Protein AF-0000000079435773 (afdb_homodimer)

Organism: Chrysemys picta bellii (NCBI:txid8478)

Foldseek 3Di:
DPDPDDDDPPPPPPDPPVDDPPPPPPPPPPPPPPPDPDDDDFDWDWVVNDDDAQFKIKTATDCADPAFQKKWKFQAPDPDQCGTQWMWGDDPDIDIGGGNNHDPQWDADPSGMIMGGRDDPVSPGDMDMDTGHDDDDDDDDDDDDDDDDPPPPPPVPPPPVPPPD/DPPPPPPPPPDPPPPCPVDDPPPPPPPPPPPPPPPDPDDDDFDWDWVVNDDDAQFKIKTATDCADPAFQKKWKFQAPDPDQCGTQWMWGDDPDIDIGGGNNHDPQWDADPSGMIMGGRDDPVSPGDMDMDTGHDDDDDDDDDDDDDDDDPPPPPPVPPPPVPPPD

Secondary structure (DSSP, 8-state):
---------------------------------------B--PEEEESSS-BTTS-EEEEESS--SSEEEEEEESSSS--GGGEEEEEE-TTS-EEEE-TT--S-EEE-GGG-EEE-S--GGG-EEEEEEEEE-PPPEEEEEEE--B------------------/-------------------------------------------EEEESSS-BTTS-EEEEESS--SSEEEEEEESSSS--GGGEEEEEE-TTS-EEEE-TT--S-EEE-GGG-EEE-S--GGG-EEEEEEEEE-PPPEEEEEEE--B------------------

Solvent-accessible surface area (backbone atoms only — not comparable to full-atom values): 19819 Å² total; per-residue (Å²): 136,84,78,81,80,76,78,84,79,80,78,78,78,77,78,80,73,77,73,82,68,80,71,75,74,76,74,74,74,70,72,74,72,70,75,70,77,71,56,53,67,52,59,66,46,52,45,54,81,74,29,31,49,63,35,49,37,32,45,27,49,56,83,47,66,93,49,49,56,34,35,35,37,15,63,24,83,47,93,42,72,79,24,19,26,34,37,37,30,53,78,96,70,63,44,77,46,76,36,76,52,46,80,82,46,69,43,80,45,81,63,65,15,42,32,38,48,63,36,48,64,82,66,40,39,40,34,18,40,41,36,34,54,52,64,64,36,32,48,30,64,46,77,44,65,44,39,72,70,77,72,74,71,70,67,71,74,68,81,74,75,75,74,77,124,130,86,75,78,78,74,80,78,78,80,78,80,78,79,77,81,71,80,77,82,69,79,71,76,74,76,75,74,75,70,73,73,72,69,75,71,76,69,57,53,66,53,58,64,45,52,46,55,81,74,29,32,49,64,35,49,37,32,45,27,49,57,82,46,65,92,49,50,54,35,36,33,37,15,65,25,82,46,94,41,72,78,24,19,26,34,38,38,31,53,79,96,70,61,43,78,45,77,36,76,51,45,81,83,46,68,45,80,45,81,64,64,14,41,33,37,48,63,36,48,64,83,66,40,39,39,34,17,38,42,35,35,54,52,64,64,36,34,47,31,67,46,76,44,66,45,38,74,71,78,71,72,70,69,66,71,75,70,80,74,75,76,74,77,123

Nearest PDB structures (foldseek):
  4wtz-assembly5_L  TM=9.318E-01  e=8.902E-08  Homo sapiens
  3r4d-assembly2_C  TM=9.026E-01  e=2.029E-07  Mus musculus
  2dks-assembly1_A  TM=8.935E-01  e=2.152E-07  Homo sapiens
  6aw0-assembly1_A-2  TM=8.952E-01  e=3.654E-07  Homo sapiens
  4y89-assembly2_D  TM=8.872E-01  e=6.205E-07  Homo sapiens

Structure (mmCIF, N/CA/C/O backbone):
data_AF-0000000079435773-model_v1
#
loop_
_entity.id
_entity.type
_entity.pdbx_description
1 polymer 'Immunoglobulin V-set domain-containing protein'
#
loop_
_atom_site.group_PDB
_atom_site.id
_atom_site.type_symbol
_atom_site.label_atom_id
_atom_site.label_alt_id
_atom_site.label_comp_id
_atom_site.label_asym_id
_atom_site.label_entity_id
_atom_site.label_seq_id
_atom_site.pdbx_PDB_ins_code
_atom_site.Cartn_x
_atom_site.Cartn_y
_atom_site.Cartn_z
_atom_site.occupancy
_atom_site.B_iso_or_equiv
_atom_site.auth_seq_id
_atom_site.auth_comp_id
_atom_site.auth_asym_id
_atom_site.auth_atom_id
_atom_site.pdbx_PDB_model_num
ATOM 1 N N . HIS A 1 1 ? -9.266 24.391 -99.75 1 27.03 1 HIS A N 1
ATOM 2 C CA . HIS A 1 1 ? -8.062 23.953 -99.062 1 27.03 1 HIS A CA 1
ATOM 3 C C . HIS A 1 1 ? -7.797 24.797 -97.812 1 27.03 1 HIS A C 1
ATOM 5 O O . HIS A 1 1 ? -6.996 25.719 -97.875 1 27.03 1 HIS A O 1
ATOM 11 N N . ARG A 1 2 ? -8.961 25 -97 1 35.66 2 ARG A N 1
ATOM 12 C CA . ARG A 1 2 ? -9.141 25.844 -95.812 1 35.66 2 ARG A CA 1
ATOM 13 C C . ARG A 1 2 ? -8.141 25.469 -94.75 1 35.66 2 ARG A C 1
ATOM 15 O O . ARG A 1 2 ? -7.91 24.297 -94.438 1 35.66 2 ARG A O 1
ATOM 22 N N . SER A 1 3 ? -7.109 26.375 -94.5 1 31.5 3 SER A N 1
ATOM 23 C CA . SER A 1 3 ? -5.863 26.438 -93.75 1 31.5 3 SER A CA 1
ATOM 24 C C . SER A 1 3 ? -6.109 26.203 -92.25 1 31.5 3 SER A C 1
ATOM 26 O O . SER A 1 3 ? -6.805 26.984 -91.625 1 31.5 3 SER A O 1
ATOM 28 N N . PRO A 1 4 ? -6.199 24.922 -91.75 1 36.28 4 PRO A N 1
ATOM 29 C CA . PRO A 1 4 ? -6.609 24.625 -90.375 1 36.28 4 PRO A CA 1
ATOM 30 C C . PRO A 1 4 ? -5.648 25.188 -89.312 1 36.28 4 PRO A C 1
ATOM 32 O O . PRO A 1 4 ? -4.453 24.891 -89.375 1 36.28 4 PRO A O 1
ATOM 35 N N . ILE A 1 5 ? -5.734 26.547 -89.062 1 33.91 5 ILE A N 1
ATOM 36 C CA . ILE A 1 5 ? -4.836 27.281 -88.188 1 33.91 5 ILE A CA 1
ATOM 37 C C . ILE A 1 5 ? -4.75 26.594 -86.812 1 33.91 5 ILE A C 1
ATOM 39 O O . ILE A 1 5 ? -5.766 26.406 -86.188 1 33.91 5 ILE A O 1
ATOM 43 N N . VAL A 1 6 ? -3.639 25.906 -86.688 1 30.06 6 VAL A N 1
ATOM 44 C CA . VAL A 1 6 ? -3.293 25.016 -85.562 1 30.06 6 VAL A CA 1
ATOM 45 C C . VAL A 1 6 ? -3.463 25.734 -84.25 1 30.06 6 VAL A C 1
ATOM 47 O O . VAL A 1 6 ? -4.332 25.375 -83.438 1 30.06 6 VAL A O 1
ATOM 50 N N . PRO A 1 7 ? -2.279 26.062 -83.5 1 30.12 7 PRO A N 1
ATOM 51 C CA . PRO A 1 7 ? -1.866 25.328 -82.312 1 30.12 7 PRO A CA 1
ATOM 52 C C . PRO A 1 7 ? -2.186 26.062 -81 1 30.12 7 PRO A C 1
ATOM 54 O O . PRO A 1 7 ? -2.701 25.469 -80.062 1 30.12 7 PRO A O 1
ATOM 57 N N . HIS A 1 8 ? -1.664 27.312 -80.688 1 28.62 8 HIS A N 1
ATOM 58 C CA . HIS A 1 8 ? -0.688 27.422 -79.625 1 28.62 8 HIS A CA 1
ATOM 59 C C . HIS A 1 8 ? -1.353 27.844 -78.312 1 28.62 8 HIS A C 1
ATOM 61 O O . HIS A 1 8 ? -1.874 28.953 -78.25 1 28.62 8 HIS A O 1
ATOM 67 N N . ARG A 1 9 ? -2.182 27.078 -77.688 1 30.34 9 ARG A N 1
ATOM 68 C CA . ARG A 1 9 ? -2.9 27.547 -76.5 1 30.34 9 ARG A CA 1
ATOM 69 C C . ARG A 1 9 ? -1.93 28 -75.375 1 30.34 9 ARG A C 1
ATOM 71 O O . ARG A 1 9 ? -0.959 27.297 -75.125 1 30.34 9 ARG A O 1
ATOM 78 N N . SER A 1 10 ? -1.741 29.328 -75.125 1 27.84 10 SER A N 1
ATOM 79 C CA . SER A 1 10 ? -0.962 30.062 -74.125 1 27.84 10 SER A CA 1
ATOM 80 C C . SER A 1 10 ? -1.258 29.594 -72.75 1 27.84 10 SER A C 1
ATOM 82 O O . SER A 1 10 ? -2.42 29.5 -72.312 1 27.84 10 SER A O 1
ATOM 84 N N . CYS A 1 11 ? -0.389 28.656 -72.125 1 30.94 11 CYS A N 1
ATOM 85 C CA . CYS A 1 11 ? -0.297 28.125 -70.812 1 30.94 11 CYS A CA 1
ATOM 86 C C . CYS A 1 11 ? -0.269 29.234 -69.75 1 30.94 11 CYS A C 1
ATOM 88 O O . CYS A 1 11 ? 0.637 30.078 -69.75 1 30.94 11 CYS A O 1
ATOM 90 N N . PHE A 1 12 ? -1.402 29.984 -69.5 1 25.77 12 PHE A N 1
ATOM 91 C CA . PHE A 1 12 ? -1.437 31.016 -68.438 1 25.77 12 PHE A CA 1
ATOM 92 C C . PHE A 1 12 ? -0.885 30.469 -67.125 1 25.77 12 PHE A C 1
ATOM 94 O O . PHE A 1 12 ? -1.224 29.359 -66.75 1 25.77 12 PHE A O 1
ATOM 101 N N . ALA A 1 13 ? 0.365 30.844 -66.75 1 28.73 13 ALA A N 1
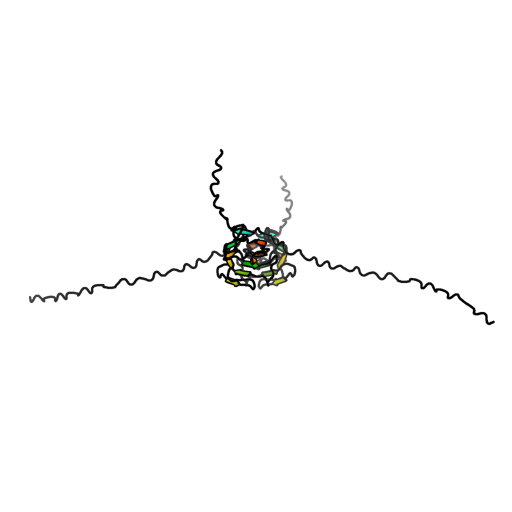ATOM 102 C CA . ALA A 1 13 ? 1.184 30.688 -65.5 1 28.73 13 ALA A CA 1
ATOM 103 C C . ALA A 1 13 ? 0.418 31.125 -64.312 1 28.73 13 ALA A C 1
ATOM 105 O O . ALA A 1 13 ? 0.038 32.281 -64.188 1 28.73 13 ALA A O 1
ATOM 106 N N . TRP A 1 14 ? -0.615 30.312 -63.844 1 28.94 14 TRP A N 1
ATOM 107 C CA . TRP A 1 14 ? -1.333 30.594 -62.594 1 28.94 14 TRP A CA 1
ATOM 108 C C . TRP A 1 14 ? -0.361 30.875 -61.469 1 28.94 14 TRP A C 1
ATOM 110 O O . TRP A 1 14 ? 0.555 30.078 -61.219 1 28.94 14 TRP A O 1
ATOM 120 N N . GLY A 1 15 ? 0.066 32.125 -61.25 1 29.97 15 GLY A N 1
ATOM 121 C CA . GLY A 1 15 ? 0.857 32.625 -60.125 1 29.97 15 GLY A CA 1
ATOM 122 C C . GLY A 1 15 ? 0.398 32.094 -58.781 1 29.97 15 GLY A C 1
ATOM 123 O O . GLY A 1 15 ? -0.8 31.906 -58.562 1 29.97 15 GLY A O 1
ATOM 124 N N . ASP A 1 16 ? 1.257 31.297 -58.062 1 32.28 16 ASP A N 1
ATOM 125 C CA . ASP A 1 16 ? 1.363 30.562 -56.812 1 32.28 16 ASP A CA 1
ATOM 126 C C . ASP A 1 16 ? 1.096 31.469 -55.625 1 32.28 16 ASP A C 1
ATOM 128 O O . ASP A 1 16 ? 1.965 32.25 -55.219 1 32.28 16 ASP A O 1
ATOM 132 N N . TYR A 1 17 ? 0.157 32.375 -55.594 1 32.06 17 TYR A N 1
ATOM 133 C CA . TYR A 1 17 ? 0.053 33.156 -54.375 1 32.06 17 TYR A CA 1
ATOM 134 C C . TYR A 1 17 ? -0.189 32.25 -53.156 1 32.06 17 TYR A C 1
ATOM 136 O O . TYR A 1 17 ? -1.333 32.062 -52.75 1 32.06 17 TYR A O 1
ATOM 144 N N . LEU A 1 18 ? 0.02 30.969 -53.188 1 37.59 18 LEU A N 1
ATOM 145 C CA . LEU A 1 18 ? -0.429 30.25 -52 1 37.59 18 LEU A CA 1
ATOM 146 C C . LEU A 1 18 ? 0.249 30.812 -50.75 1 37.59 18 LEU A C 1
ATOM 148 O O . LEU A 1 18 ? 1.476 30.766 -50.625 1 37.59 18 LEU A O 1
ATOM 152 N N . SER A 1 19 ? -0.266 32.031 -50.281 1 36.88 19 SER A N 1
ATOM 153 C CA . SER A 1 19 ? 0.173 32.625 -49 1 36.88 19 SER A CA 1
ATOM 154 C C . SER A 1 19 ? 0.213 31.578 -47.906 1 36.88 19 SER A C 1
ATOM 156 O O . SER A 1 19 ? -0.463 30.562 -47.969 1 36.88 19 SER A O 1
ATOM 158 N N . GLY A 1 20 ? 1.201 31.766 -47 1 38.31 20 GLY A N 1
ATOM 159 C CA . GLY A 1 20 ? 1.811 31.172 -45.812 1 38.31 20 GLY A CA 1
ATOM 160 C C . GLY A 1 20 ? 0.819 30.906 -44.719 1 38.31 20 GLY A C 1
ATOM 161 O O . GLY A 1 20 ? 0.449 31.812 -43.969 1 38.31 20 GLY A O 1
ATOM 162 N N . LEU A 1 21 ? -0.261 30.188 -45.031 1 42.97 21 LEU A N 1
ATOM 163 C CA . LEU A 1 21 ? -1.075 29.875 -43.875 1 42.97 21 LEU A CA 1
ATOM 164 C C . LEU A 1 21 ? -0.227 29.25 -42.75 1 42.97 21 LEU A C 1
ATOM 166 O O . LEU A 1 21 ? 0.653 28.438 -43.031 1 42.97 21 LEU A O 1
ATOM 170 N N . PRO A 1 22 ? -0.091 29.984 -41.594 1 46.03 22 PRO A N 1
ATOM 171 C CA . PRO A 1 22 ? 0.647 29.375 -40.5 1 46.03 22 PRO A CA 1
ATOM 172 C C . PRO A 1 22 ? 0.135 27.984 -40.125 1 46.03 22 PRO A C 1
ATOM 174 O O . PRO A 1 22 ? -1.057 27.703 -40.281 1 46.03 22 PRO A O 1
ATOM 177 N N . THR A 1 23 ? 0.838 26.938 -40.594 1 48.03 23 THR A N 1
ATOM 178 C CA . THR A 1 23 ? 0.581 25.562 -40.125 1 48.03 23 THR A CA 1
ATOM 179 C C . THR A 1 23 ? 0.389 25.531 -38.625 1 48.03 23 THR A C 1
ATOM 181 O O . THR A 1 23 ? 1.226 26.031 -37.875 1 48.03 23 THR A O 1
ATOM 184 N N . PRO A 1 24 ? -0.901 25.562 -38.188 1 44.66 24 PRO A N 1
ATOM 185 C CA . PRO A 1 24 ? -0.972 25.344 -36.75 1 44.66 24 PRO A CA 1
ATOM 186 C C . PRO A 1 24 ? -0.076 24.203 -36.281 1 44.66 24 PRO A C 1
ATOM 188 O O . PRO A 1 24 ? 0.055 23.188 -36.969 1 44.66 24 PRO A O 1
ATOM 191 N N . ALA A 1 25 ? 1.015 24.484 -35.562 1 42.25 25 ALA A N 1
ATOM 192 C CA . ALA A 1 25 ? 1.812 23.516 -34.812 1 42.25 25 ALA A CA 1
ATOM 193 C C . ALA A 1 25 ? 0.923 22.484 -34.125 1 42.25 25 ALA A C 1
ATOM 195 O O . ALA A 1 25 ? -0.036 22.828 -33.438 1 42.25 25 ALA A O 1
ATOM 196 N N . ALA A 1 26 ? 0.646 21.344 -34.844 1 45.91 26 ALA A N 1
ATOM 197 C CA . ALA A 1 26 ? 0.053 20.188 -34.156 1 45.91 26 ALA A CA 1
ATOM 198 C C . ALA A 1 26 ? 0.632 20.031 -32.75 1 45.91 26 ALA A C 1
ATOM 200 O O . ALA A 1 26 ? 1.839 19.828 -32.594 1 45.91 26 ALA A O 1
ATOM 201 N N . SER A 1 27 ? 0.129 20.781 -31.75 1 43.91 27 SER A N 1
ATOM 202 C CA . SER A 1 27 ? 0.494 20.438 -30.391 1 43.91 27 SER A CA 1
ATOM 203 C C . SER A 1 27 ? 0.288 18.953 -30.109 1 43.91 27 SER A C 1
ATOM 205 O O . SER A 1 27 ? -0.843 18.469 -30.141 1 43.91 27 SER A O 1
ATOM 207 N N . VAL A 1 28 ? 1.238 18.109 -30.562 1 47.22 28 VAL A N 1
ATOM 208 C CA . VAL A 1 28 ? 1.242 16.75 -30.047 1 47.22 28 VAL A CA 1
ATOM 209 C C . VAL A 1 28 ? 1.027 16.766 -28.531 1 47.22 28 VAL A C 1
ATOM 211 O O . VAL A 1 28 ? 1.885 17.234 -27.781 1 47.22 28 VAL A O 1
ATOM 214 N N . LEU A 1 29 ? -0.207 16.906 -28.109 1 44.88 29 LEU A N 1
ATOM 215 C CA . LEU A 1 29 ? -0.485 16.531 -26.734 1 44.88 29 LEU A CA 1
ATOM 216 C C . LEU A 1 29 ? 0.165 15.188 -26.406 1 44.88 29 LEU A C 1
ATOM 218 O O . LEU A 1 29 ? -0.288 14.141 -26.859 1 44.88 29 LEU A O 1
ATOM 222 N N . GLY A 1 30 ? 1.455 15.172 -26.344 1 42.78 30 GLY A N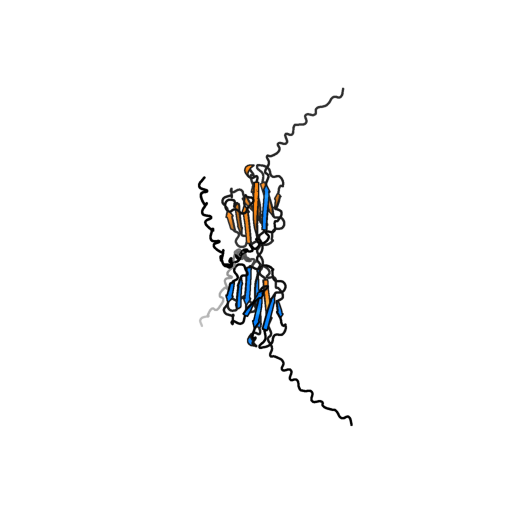 1
ATOM 223 C CA . GLY A 1 30 ? 2.086 14.016 -25.734 1 42.78 30 GLY A CA 1
ATOM 224 C C . GLY A 1 30 ? 1.405 13.562 -24.453 1 42.78 30 GLY A C 1
ATOM 225 O O . GLY A 1 30 ? 1.471 14.258 -23.438 1 42.78 30 GLY A O 1
ATOM 226 N N . SER A 1 31 ? 0.23 12.945 -24.547 1 49.06 31 SER A N 1
ATOM 227 C CA . SER A 1 31 ? -0.234 12.219 -23.359 1 49.06 31 SER A CA 1
ATOM 228 C C . SER A 1 31 ? 0.907 11.461 -22.688 1 49.06 31 SER A C 1
ATOM 230 O O . SER A 1 31 ? 1.51 10.57 -23.312 1 49.06 31 SER A O 1
ATOM 232 N N . CYS A 1 32 ? 1.749 12.102 -21.938 1 46.28 32 CYS A N 1
ATOM 233 C CA . CYS A 1 32 ? 2.686 11.398 -21.078 1 46.28 32 CYS A CA 1
ATOM 234 C C . CYS A 1 32 ? 2.025 10.18 -20.438 1 46.28 32 CYS A C 1
ATOM 236 O O . CYS A 1 32 ? 1.263 10.32 -19.469 1 46.28 32 CYS A O 1
ATOM 238 N N . LEU A 1 33 ? 1.683 9.172 -21.203 1 46.44 33 LEU A N 1
ATOM 239 C CA . LEU A 1 33 ? 1.441 7.887 -20.562 1 46.44 33 LEU A CA 1
ATOM 240 C C . LEU A 1 33 ? 2.398 7.676 -19.391 1 46.44 33 LEU A C 1
ATOM 242 O O . LEU A 1 33 ? 3.613 7.598 -19.594 1 46.44 33 LEU A O 1
ATOM 246 N N . GLN A 1 34 ? 2.145 8.227 -18.203 1 48.12 34 GLN A N 1
ATOM 247 C CA . GLN A 1 34 ? 2.875 7.82 -17.016 1 48.12 34 GLN A CA 1
ATOM 248 C C . GLN A 1 34 ? 3.131 6.316 -17.016 1 48.12 34 GLN A C 1
ATOM 250 O O . GLN A 1 34 ? 2.25 5.531 -17.375 1 48.12 34 GLN A O 1
ATOM 255 N N . PRO A 1 35 ? 4.434 5.926 -17.234 1 43.41 35 PRO A N 1
ATOM 256 C CA . PRO A 1 35 ? 4.715 4.492 -17.109 1 43.41 35 PRO A CA 1
ATOM 257 C C . PRO A 1 35 ? 3.986 3.85 -15.922 1 43.41 35 PRO A C 1
ATOM 259 O O . PRO A 1 35 ? 3.781 4.496 -14.891 1 43.41 35 PRO A O 1
ATOM 262 N N . ALA A 1 36 ? 3.125 2.939 -16.094 1 52.94 36 ALA A N 1
ATOM 263 C CA . ALA A 1 36 ? 2.475 2.082 -15.109 1 52.94 36 ALA A CA 1
ATOM 264 C C . ALA A 1 36 ? 3.395 1.822 -13.922 1 52.94 36 ALA A C 1
ATOM 266 O O . ALA A 1 36 ? 4.609 1.688 -14.086 1 52.94 36 ALA A O 1
ATOM 267 N N . PRO A 1 37 ? 3.025 2.25 -12.672 1 50 37 PRO A N 1
ATOM 268 C CA . PRO A 1 37 ? 3.889 1.926 -11.531 1 50 37 PRO A CA 1
ATOM 269 C C . PRO A 1 37 ? 4.574 0.568 -11.68 1 50 37 PRO A C 1
ATOM 271 O O . PRO A 1 37 ? 3.986 -0.366 -12.227 1 50 37 PRO A O 1
ATOM 274 N N . ALA A 1 38 ? 5.922 0.589 -11.664 1 54.81 38 ALA A N 1
ATOM 275 C CA . ALA A 1 38 ? 6.828 -0.533 -11.883 1 54.81 38 ALA A CA 1
ATOM 276 C C . ALA A 1 38 ? 6.398 -1.756 -11.078 1 54.81 38 ALA A C 1
ATOM 278 O O . ALA A 1 38 ? 6.219 -1.674 -9.859 1 54.81 38 ALA A O 1
ATOM 279 N N . GLN A 1 39 ? 5.637 -2.582 -11.625 1 64.56 39 GLN A N 1
ATOM 280 C CA . GLN A 1 39 ? 5.383 -3.902 -11.055 1 64.56 39 GLN A CA 1
ATOM 281 C C . GLN A 1 39 ? 6.691 -4.637 -10.773 1 64.56 39 GLN A C 1
ATOM 283 O O . GLN A 1 39 ? 7.621 -4.598 -11.578 1 64.56 39 GLN A O 1
ATOM 288 N N . THR A 1 40 ? 7.09 -4.801 -9.422 1 74.06 40 THR A N 1
ATOM 289 C CA . THR A 1 40 ? 8.328 -5.492 -9.062 1 74.06 40 THR A CA 1
ATOM 290 C C . THR A 1 40 ? 8.148 -7.004 -9.164 1 74.06 40 THR A C 1
ATOM 292 O O . THR A 1 40 ? 7.305 -7.582 -8.477 1 74.06 40 THR A O 1
ATOM 295 N N . PRO A 1 41 ? 8.758 -7.559 -10.141 1 82.12 41 PRO A N 1
ATOM 296 C CA . PRO A 1 41 ? 8.664 -9.016 -10.258 1 82.12 41 PRO A CA 1
ATOM 297 C C . PRO A 1 41 ? 9.375 -9.75 -9.125 1 82.12 41 PRO A C 1
ATOM 299 O O . PRO A 1 41 ? 10.383 -9.258 -8.602 1 82.12 41 PRO A O 1
ATOM 302 N N . VAL A 1 42 ? 8.766 -10.82 -8.602 1 88.75 42 VAL A N 1
ATOM 303 C CA . VAL A 1 42 ? 9.375 -11.688 -7.598 1 88.75 42 VAL A CA 1
ATOM 304 C C . VAL A 1 42 ? 9.609 -13.07 -8.195 1 88.75 42 VAL A C 1
ATOM 306 O O . VAL A 1 42 ? 8.93 -13.469 -9.141 1 88.75 42 VAL A O 1
ATOM 309 N N . THR A 1 43 ? 10.586 -13.766 -7.727 1 94.69 43 THR A N 1
ATOM 310 C CA . THR A 1 43 ? 10.828 -15.141 -8.148 1 94.69 43 THR A CA 1
ATOM 311 C C . THR A 1 43 ? 9.789 -16.078 -7.555 1 94.69 43 THR A C 1
ATOM 313 O O . THR A 1 43 ? 9.438 -15.969 -6.379 1 94.69 43 THR A O 1
ATOM 316 N N . ILE A 1 44 ? 9.297 -16.953 -8.391 1 97.81 44 ILE A N 1
ATOM 317 C CA . ILE A 1 44 ? 8.391 -18 -7.922 1 97.81 44 ILE A CA 1
ATOM 318 C C . ILE A 1 44 ? 9.125 -19.328 -7.832 1 97.81 44 ILE A C 1
ATOM 320 O O . ILE A 1 44 ? 9.766 -19.75 -8.797 1 97.81 44 ILE A O 1
ATOM 324 N N . VAL A 1 45 ? 9.062 -19.969 -6.711 1 97.56 45 VAL A N 1
ATOM 325 C CA . VAL A 1 45 ? 9.75 -21.234 -6.48 1 97.56 45 VAL A CA 1
ATOM 326 C C . VAL A 1 45 ? 8.773 -22.406 -6.66 1 97.56 45 VAL A C 1
ATOM 328 O O . VAL A 1 45 ? 7.68 -22.391 -6.09 1 97.56 45 VAL A O 1
ATOM 331 N N . LEU A 1 46 ? 9.148 -23.328 -7.473 1 98.5 46 LEU A N 1
ATOM 332 C CA . LEU A 1 46 ? 8.391 -24.562 -7.645 1 98.5 46 LEU A CA 1
ATOM 333 C C . LEU A 1 46 ? 8.906 -25.656 -6.707 1 98.5 46 LEU A C 1
ATOM 335 O O . LEU A 1 46 ? 10.109 -25.906 -6.652 1 98.5 46 LEU A O 1
ATOM 339 N N . THR A 1 47 ? 7.957 -26.219 -5.977 1 98.12 47 THR A N 1
ATOM 340 C CA . THR A 1 47 ? 8.312 -27.344 -5.125 1 98.12 47 THR A CA 1
ATOM 341 C C . THR A 1 47 ? 7.352 -28.516 -5.34 1 98.12 47 THR A C 1
ATOM 343 O O . THR A 1 47 ? 6.172 -28.422 -4.996 1 98.12 47 THR A O 1
ATOM 346 N N . PRO A 1 48 ? 7.797 -29.656 -5.828 1 97.94 48 PRO A N 1
ATOM 347 C CA . PRO A 1 48 ? 9.148 -29.938 -6.324 1 97.94 48 PRO A CA 1
ATOM 348 C C . PRO A 1 48 ? 9.477 -29.172 -7.605 1 97.94 48 PRO A C 1
ATOM 350 O O . PRO A 1 48 ? 8.57 -28.688 -8.289 1 97.94 48 PRO A O 1
ATOM 353 N N . PRO A 1 49 ? 10.789 -29.016 -7.988 1 97.62 49 PRO A N 1
ATOM 354 C CA . PRO A 1 49 ? 11.172 -28.234 -9.164 1 97.62 49 PRO A CA 1
ATOM 355 C C . PRO A 1 49 ? 10.812 -28.922 -10.477 1 97.62 49 PRO A C 1
ATOM 357 O O . PRO A 1 49 ? 10.773 -28.281 -11.531 1 97.62 49 PRO A O 1
ATOM 360 N N . SER A 1 50 ? 10.648 -30.281 -10.477 1 96.69 50 SER A N 1
ATOM 361 C CA . SER A 1 50 ? 10.266 -31.062 -11.656 1 96.69 50 SER A CA 1
ATOM 362 C C . SER A 1 50 ? 9.055 -31.938 -11.375 1 96.69 50 SER A C 1
ATOM 364 O O . SER A 1 50 ? 9.18 -33.156 -11.242 1 96.69 50 SER A O 1
ATOM 366 N N . PRO A 1 51 ? 7.906 -31.328 -11.367 1 97.88 51 PRO A N 1
ATOM 367 C CA . PRO A 1 51 ? 6.707 -32.094 -11.031 1 97.88 51 PRO A CA 1
ATOM 368 C C . PRO A 1 51 ? 6.32 -33.094 -12.125 1 97.88 51 PRO A C 1
ATOM 370 O O . PRO A 1 51 ? 6.559 -32.844 -13.305 1 97.88 51 PRO A O 1
ATOM 373 N N . VAL A 1 52 ? 5.656 -34.219 -11.656 1 97.5 52 VAL A N 1
ATOM 374 C CA . VAL A 1 52 ? 5.297 -35.312 -12.578 1 97.5 52 VAL A CA 1
ATOM 375 C C . VAL A 1 52 ? 3.791 -35.562 -12.508 1 97.5 52 VAL A C 1
ATOM 377 O O . VAL A 1 52 ? 3.148 -35.25 -11.5 1 97.5 52 VAL A O 1
ATOM 380 N N . VAL A 1 53 ? 3.359 -36.156 -13.547 1 97.06 53 VAL A N 1
ATOM 381 C CA . VAL A 1 53 ? 1.949 -36.531 -13.633 1 97.06 53 VAL A CA 1
ATOM 382 C C . VAL A 1 53 ? 1.56 -37.344 -12.414 1 97.06 53 VAL A C 1
ATOM 384 O O . VAL A 1 53 ? 2.307 -38.25 -12 1 97.06 53 VAL A O 1
ATOM 387 N N . GLY A 1 54 ? 0.393 -37.031 -11.891 1 96.81 54 GLY A N 1
ATOM 388 C CA . GLY A 1 54 ? -0.101 -37.75 -10.727 1 96.81 54 GLY A CA 1
ATOM 389 C C . GLY A 1 54 ? 0.394 -37.156 -9.414 1 96.81 54 GLY A C 1
ATOM 390 O O . GLY A 1 54 ? -0.175 -37.438 -8.359 1 96.81 54 GLY A O 1
ATOM 391 N N . GLY A 1 55 ? 1.482 -36.406 -9.391 1 97.25 55 GLY A N 1
ATOM 392 C CA . GLY A 1 55 ? 2.039 -35.75 -8.203 1 97.25 55 GLY A CA 1
ATOM 393 C C . GLY A 1 55 ? 1.425 -34.406 -7.91 1 97.25 55 GLY A C 1
ATOM 394 O O . GLY A 1 55 ? 0.316 -34.094 -8.359 1 97.25 55 GLY A O 1
ATOM 395 N N . GLY A 1 56 ? 2.141 -33.625 -6.996 1 98.06 56 GLY A N 1
ATOM 396 C CA . GLY A 1 56 ? 1.732 -32.281 -6.637 1 98.06 56 GLY A CA 1
ATOM 397 C C . GLY A 1 56 ? 2.838 -31.266 -6.816 1 98.06 56 GLY A C 1
ATOM 398 O O . GLY A 1 56 ? 3.99 -31.625 -7.062 1 98.06 56 GLY A O 1
ATOM 399 N N . VAL A 1 57 ? 2.385 -30.031 -6.75 1 98.75 57 VAL A N 1
ATOM 400 C CA . VAL A 1 57 ? 3.375 -28.953 -6.836 1 98.75 57 VAL A CA 1
ATOM 401 C C . VAL A 1 57 ? 2.871 -27.734 -6.086 1 98.75 57 VAL A C 1
ATOM 403 O O . VAL A 1 57 ? 1.663 -27.5 -5.992 1 98.75 57 VAL A O 1
ATOM 406 N N . SER A 1 58 ? 3.811 -27 -5.539 1 98.75 58 SER A N 1
ATOM 407 C CA . SER A 1 58 ? 3.562 -25.688 -4.961 1 98.75 58 SER A CA 1
ATOM 408 C C . SER A 1 58 ? 4.316 -24.594 -5.723 1 98.75 58 SER A C 1
ATOM 410 O O . SER A 1 58 ? 5.516 -24.734 -5.98 1 98.75 58 SER A O 1
ATOM 412 N N . LEU A 1 59 ? 3.574 -23.641 -6.172 1 98.69 59 LEU A N 1
ATOM 413 C CA . LEU A 1 59 ? 4.148 -22.406 -6.727 1 98.69 59 LEU A CA 1
ATOM 414 C C . LEU A 1 59 ? 4.152 -21.297 -5.688 1 98.69 59 LEU A C 1
ATOM 416 O O . LEU A 1 59 ? 3.1 -20.75 -5.352 1 98.69 59 LEU A O 1
ATOM 420 N N . ALA A 1 60 ? 5.344 -20.906 -5.246 1 98 60 ALA A N 1
ATOM 421 C CA . ALA A 1 60 ? 5.398 -19.984 -4.117 1 98 60 ALA A CA 1
ATOM 422 C C . ALA A 1 60 ? 6.285 -18.781 -4.434 1 98 60 ALA A C 1
ATOM 424 O O . ALA A 1 60 ? 7.445 -18.953 -4.816 1 98 60 ALA A O 1
ATOM 425 N N . PRO A 1 61 ? 5.695 -17.562 -4.312 1 96.06 61 PRO A N 1
ATOM 426 C CA . PRO A 1 61 ? 6.57 -16.391 -4.395 1 96.06 61 PRO A CA 1
ATOM 427 C C . PRO A 1 61 ? 7.645 -16.375 -3.312 1 96.06 61 PRO A C 1
ATOM 429 O O . PRO A 1 61 ? 7.359 -16.672 -2.15 1 96.06 61 PRO A O 1
ATOM 432 N N . LYS A 1 62 ? 8.812 -16.016 -3.785 1 93.62 62 LYS A N 1
ATOM 433 C CA . LYS A 1 62 ? 9.898 -15.875 -2.822 1 93.62 62 LYS A CA 1
ATOM 434 C C . LYS A 1 62 ? 9.758 -14.586 -2.014 1 93.62 62 LYS A C 1
ATOM 436 O O . LYS A 1 62 ? 9.531 -13.516 -2.576 1 93.62 62 LYS A O 1
ATOM 441 N N . ASN A 1 63 ? 9.727 -14.586 -0.694 1 87.75 63 ASN A N 1
ATOM 442 C CA . ASN A 1 63 ? 9.656 -13.477 0.254 1 87.75 63 ASN A CA 1
ATOM 443 C C . ASN A 1 63 ? 8.414 -12.625 0.026 1 87.75 63 ASN A C 1
ATOM 445 O O . ASN A 1 63 ? 8.516 -11.406 -0.165 1 87.75 63 ASN A O 1
ATOM 449 N N . PRO A 1 64 ? 7.305 -13.211 -0.019 1 86.62 64 PRO A N 1
ATOM 450 C CA . PRO A 1 64 ? 6.086 -12.414 -0.154 1 86.62 64 PRO A CA 1
ATOM 451 C C . PRO A 1 64 ? 5.918 -11.398 0.973 1 86.62 64 PRO A C 1
ATOM 453 O O . PRO A 1 64 ? 6.539 -11.531 2.029 1 86.62 64 PRO A O 1
ATOM 456 N N . PRO A 1 65 ? 5.152 -10.398 0.693 1 82.69 65 PRO A N 1
ATOM 457 C CA . PRO A 1 65 ? 4.879 -9.492 1.808 1 82.69 65 PRO A CA 1
ATOM 458 C C . PRO A 1 65 ? 4.23 -10.195 2.998 1 82.69 65 PRO A C 1
ATOM 460 O O . PRO A 1 65 ? 3.428 -11.117 2.814 1 82.69 65 PRO A O 1
ATOM 463 N N . GLN A 1 66 ? 4.637 -9.828 4.176 1 78.38 66 GLN A N 1
ATOM 464 C CA . GLN A 1 66 ? 4.086 -10.43 5.383 1 78.38 66 GLN A CA 1
ATOM 465 C C . GLN A 1 66 ? 2.574 -10.242 5.453 1 78.38 66 GLN A C 1
ATOM 467 O O . GLN A 1 66 ? 1.855 -11.117 5.93 1 78.38 66 GLN A O 1
ATOM 472 N N . ARG A 1 67 ? 2.193 -8.961 5.031 1 78.19 67 ARG A N 1
ATOM 473 C CA . ARG A 1 67 ? 0.762 -8.68 4.98 1 78.19 67 ARG A CA 1
ATOM 474 C C . ARG A 1 67 ? 0.344 -8.211 3.59 1 78.19 67 ARG A C 1
ATOM 476 O O . ARG A 1 67 ? 1.025 -7.391 2.977 1 78.19 67 ARG A O 1
ATOM 483 N N . PHE A 1 68 ? -0.629 -8.969 3.086 1 84.5 68 PHE A N 1
ATOM 484 C CA . PHE A 1 68 ? -1.151 -8.531 1.797 1 84.5 68 PHE A CA 1
ATOM 485 C C . PHE A 1 68 ? -2.674 -8.469 1.821 1 84.5 68 PHE A C 1
ATOM 487 O O . PHE A 1 68 ? -3.312 -9.133 2.641 1 84.5 68 PHE A O 1
ATOM 494 N N . LEU A 1 69 ? -3.168 -7.594 1.024 1 83.56 69 LEU A N 1
ATOM 495 C CA . LEU A 1 69 ? -4.605 -7.379 0.912 1 83.56 69 LEU A CA 1
ATOM 496 C C . LEU A 1 69 ? -5.262 -8.508 0.123 1 83.56 69 LEU A C 1
ATOM 498 O O . LEU A 1 69 ? -6.355 -8.961 0.468 1 83.56 69 LEU A O 1
ATOM 502 N N . SER A 1 70 ? -4.598 -8.836 -0.963 1 90.81 70 SER A N 1
ATOM 503 C CA . SER A 1 70 ? -5.152 -9.898 -1.795 1 90.81 70 SER A CA 1
ATOM 504 C C . SER A 1 70 ? -4.062 -10.586 -2.609 1 90.81 70 SER A C 1
ATOM 506 O O . SER A 1 70 ? -2.984 -10.023 -2.814 1 90.81 70 SER A O 1
ATOM 508 N N . CYS A 1 71 ? -4.395 -11.836 -3.018 1 95.31 71 CYS A N 1
ATOM 509 C CA . CYS A 1 71 ? -3.572 -12.664 -3.889 1 95.31 71 CYS A CA 1
ATOM 510 C C . CYS A 1 71 ? -4.414 -13.32 -4.977 1 95.31 71 CYS A C 1
ATOM 512 O O . CYS A 1 71 ? -5.449 -13.914 -4.691 1 95.31 71 CYS A O 1
ATOM 514 N N . ILE A 1 72 ? -3.961 -13.195 -6.219 1 97.12 72 ILE A N 1
ATOM 515 C CA . ILE A 1 72 ? -4.703 -13.75 -7.348 1 97.12 72 ILE A CA 1
ATOM 516 C C . ILE A 1 72 ? -3.764 -14.562 -8.234 1 97.12 72 ILE A C 1
ATOM 518 O O . ILE A 1 72 ? -2.684 -14.094 -8.594 1 97.12 72 ILE A O 1
ATOM 522 N N . TRP A 1 73 ? -4.156 -15.703 -8.562 1 98.56 73 TRP A N 1
ATOM 523 C CA . TRP A 1 73 ? -3.414 -16.547 -9.5 1 98.56 73 TRP A CA 1
ATOM 524 C C . TRP A 1 73 ? -4.16 -16.672 -10.82 1 98.56 73 TRP A C 1
ATOM 526 O O . TRP A 1 73 ? -5.383 -16.844 -10.836 1 98.56 73 TRP A O 1
ATOM 536 N N . TYR A 1 74 ? -3.379 -16.672 -11.883 1 98.44 74 TYR A N 1
ATOM 537 C CA . TYR A 1 74 ? -3.875 -16.828 -13.242 1 98.44 74 TYR A CA 1
ATOM 538 C C . TYR A 1 74 ? -3.127 -17.938 -13.977 1 98.44 74 TYR A C 1
ATOM 540 O O . TYR A 1 74 ? -1.913 -18.078 -13.82 1 98.44 74 TYR A O 1
ATOM 548 N N . ARG A 1 75 ? -3.869 -18.641 -14.742 1 98.31 75 ARG A N 1
ATOM 549 C CA . ARG A 1 75 ? -3.26 -19.625 -15.625 1 98.31 75 ARG A CA 1
ATOM 550 C C . ARG A 1 75 ? -2.963 -19.031 -17 1 98.31 75 ARG A C 1
ATOM 552 O O . ARG A 1 75 ? -3.553 -19.438 -18 1 98.31 75 ARG A O 1
ATOM 559 N N . SER A 1 76 ? -2.084 -18.062 -16.969 1 97.75 76 SER A N 1
ATOM 560 C CA . SER A 1 76 ? -1.664 -17.312 -18.141 1 97.75 76 SER A CA 1
ATOM 561 C C . SER A 1 76 ? -0.408 -16.5 -17.859 1 97.75 76 SER A C 1
ATOM 563 O O . SER A 1 76 ? 0.057 -16.453 -16.719 1 97.75 76 SER A O 1
ATOM 565 N N . VAL A 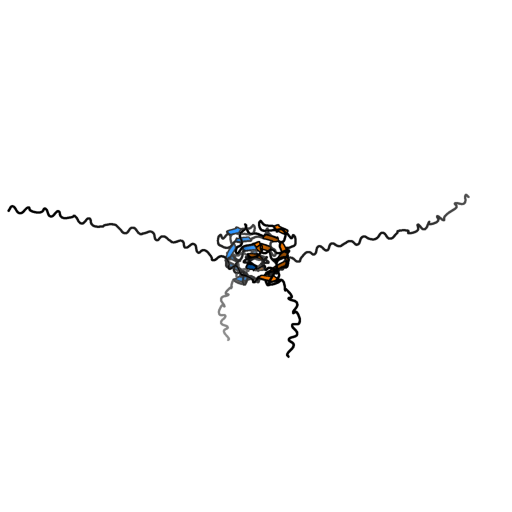1 77 ? 0.131 -15.891 -18.891 1 96.44 77 VAL A N 1
ATOM 566 C CA . VAL A 1 77 ? 1.282 -15.008 -18.75 1 96.44 77 VAL A CA 1
ATOM 567 C C . VAL A 1 77 ? 0.823 -13.633 -18.25 1 96.44 77 VAL A C 1
ATOM 569 O O . VAL A 1 77 ? 1.632 -12.836 -17.781 1 96.44 77 VAL A O 1
ATOM 572 N N . THR A 1 78 ? -0.451 -13.422 -18.312 1 93 78 THR A N 1
ATOM 573 C CA . THR A 1 78 ? -1.007 -12.125 -17.922 1 93 78 THR A CA 1
ATOM 574 C C . THR A 1 78 ? -2.057 -12.297 -16.828 1 93 78 THR A C 1
ATOM 576 O O . THR A 1 78 ? -2.494 -13.414 -16.547 1 93 78 THR A O 1
ATOM 579 N N . ALA A 1 79 ? -2.387 -11.156 -16.281 1 93.25 79 ALA A N 1
ATOM 580 C CA . ALA A 1 79 ? -3.486 -11.141 -15.32 1 93.25 79 ALA A CA 1
ATOM 581 C C . ALA A 1 79 ? -4.832 -11 -16.031 1 93.25 79 ALA A C 1
ATOM 583 O O . ALA A 1 79 ? -5.562 -10.031 -15.797 1 93.25 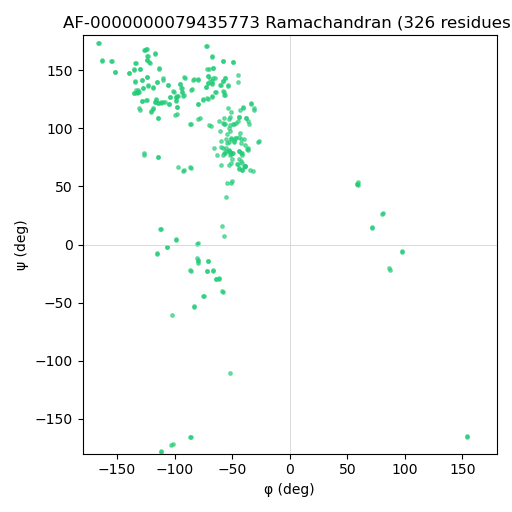79 ALA A O 1
ATOM 584 N N . ASP A 1 80 ? -5.133 -12.031 -16.766 1 92.88 80 ASP A N 1
ATOM 585 C CA . ASP A 1 80 ? -6.375 -12.047 -17.531 1 92.88 80 ASP A CA 1
ATOM 586 C C . ASP A 1 80 ? -7.496 -12.719 -16.734 1 92.88 80 ASP A C 1
ATOM 588 O O . ASP A 1 80 ? -7.387 -13.891 -16.375 1 92.88 80 ASP A O 1
ATOM 592 N N . GLU A 1 81 ? -8.633 -12.055 -16.688 1 95.25 81 GLU A N 1
ATOM 593 C CA . GLU A 1 81 ? -9.734 -12.547 -15.867 1 95.25 81 GLU A CA 1
ATOM 594 C C . GLU A 1 81 ? -10.234 -13.898 -16.375 1 95.25 81 GLU A C 1
ATOM 596 O O . GLU A 1 81 ? -10.656 -14.742 -15.586 1 95.25 81 GLU A O 1
ATOM 601 N N . ASN A 1 82 ? -10.133 -14.141 -17.594 1 96.88 82 ASN A N 1
ATOM 602 C CA . ASN A 1 82 ? -10.586 -15.406 -18.156 1 96.88 82 ASN A CA 1
ATOM 603 C C . ASN A 1 82 ? -9.672 -16.562 -17.734 1 96.88 82 ASN A C 1
ATOM 605 O O . ASN A 1 82 ? -10.031 -17.734 -17.875 1 96.88 82 ASN A O 1
ATOM 609 N N . SER A 1 83 ? -8.555 -16.188 -17.234 1 98.25 83 SER A N 1
ATOM 610 C CA . SER A 1 83 ? -7.594 -17.203 -16.844 1 98.25 83 SER A CA 1
ATOM 611 C C . SER A 1 83 ? -7.414 -17.234 -15.32 1 98.25 83 SER A C 1
ATOM 613 O O . SER A 1 83 ? -6.48 -17.859 -14.812 1 98.25 83 SER A O 1
ATOM 615 N N . ARG A 1 84 ? -8.289 -16.594 -14.633 1 98.62 84 ARG A N 1
ATOM 616 C CA . ARG A 1 84 ? -8.133 -16.516 -13.188 1 98.62 84 ARG A CA 1
ATOM 617 C C . ARG A 1 84 ? -8.414 -17.859 -12.523 1 98.62 84 ARG A C 1
ATOM 619 O O . ARG A 1 84 ? -9.477 -18.453 -12.734 1 98.62 84 ARG A O 1
ATOM 626 N N . ILE A 1 85 ? -7.496 -18.297 -11.773 1 98.56 85 ILE A N 1
ATOM 627 C CA . ILE A 1 85 ? -7.652 -19.547 -11.031 1 98.56 85 ILE A CA 1
ATOM 628 C C . ILE A 1 85 ? -8.414 -19.281 -9.734 1 98.56 85 ILE A C 1
ATOM 630 O O . ILE A 1 85 ? -9.461 -19.875 -9.484 1 98.56 85 ILE A O 1
ATOM 634 N N . LEU A 1 86 ? -7.918 -18.312 -8.953 1 98.25 86 LEU A N 1
ATOM 635 C CA . LEU A 1 86 ? -8.57 -17.984 -7.688 1 98.25 86 LEU A CA 1
ATOM 636 C C . LEU A 1 86 ? -8.109 -16.625 -7.176 1 98.25 86 LEU A C 1
ATOM 638 O O . LEU A 1 86 ? -7.082 -16.109 -7.617 1 98.25 86 LEU A O 1
ATOM 642 N N . THR A 1 87 ? -8.922 -16.031 -6.32 1 96.5 87 THR A N 1
ATOM 643 C CA . THR A 1 87 ? -8.625 -14.852 -5.52 1 96.5 87 THR A CA 1
ATOM 644 C C . THR A 1 87 ? -8.703 -15.164 -4.031 1 96.5 87 THR A C 1
ATOM 646 O O . THR A 1 87 ? -9.633 -15.836 -3.582 1 96.5 87 THR A O 1
ATOM 649 N N . TYR A 1 88 ? -7.707 -14.68 -3.328 1 95.44 88 TYR A N 1
ATOM 650 C CA . TYR A 1 88 ? -7.676 -14.93 -1.892 1 95.44 88 TYR A CA 1
ATOM 651 C C . TYR A 1 88 ? -7.512 -13.625 -1.119 1 95.44 88 TYR A C 1
ATOM 653 O O . TYR A 1 88 ? -6.691 -12.781 -1.481 1 95.44 88 TYR A O 1
ATOM 661 N N . PHE A 1 89 ? -8.359 -13.531 -0.049 1 88.75 89 PHE A N 1
ATOM 662 C CA . PHE A 1 89 ? -8.258 -12.461 0.934 1 88.75 89 PHE A CA 1
ATOM 663 C C . PHE A 1 89 ? -7.871 -13.016 2.299 1 88.75 89 PHE A C 1
ATOM 665 O O . PHE A 1 89 ? -8.562 -13.875 2.848 1 88.75 89 PHE A O 1
ATOM 672 N N . PRO A 1 90 ? -6.785 -12.555 2.822 1 87.88 90 PRO A N 1
ATOM 673 C CA . PRO A 1 90 ? -6.281 -13.133 4.074 1 87.88 90 PRO A CA 1
ATOM 674 C C . PRO A 1 90 ? -7.125 -12.742 5.285 1 87.88 90 PRO A C 1
ATOM 676 O O . PRO A 1 90 ? -8.086 -11.977 5.148 1 87.88 90 PRO A O 1
ATOM 679 N N . PRO A 1 91 ? -6.781 -13.43 6.434 1 82.38 91 PRO A N 1
ATOM 680 C CA . PRO A 1 91 ? -7.465 -13.055 7.672 1 82.38 91 PRO A CA 1
ATOM 681 C C . PRO A 1 91 ? -7.461 -11.547 7.922 1 82.38 91 PRO A C 1
ATOM 683 O O . PRO A 1 91 ? -6.582 -10.844 7.422 1 82.38 91 PRO A O 1
ATOM 686 N N . PRO A 1 92 ? -8.586 -11.211 8.82 1 79.25 92 PRO A N 1
ATOM 687 C CA . PRO A 1 92 ? -9.391 -11.961 9.789 1 79.25 92 PRO A CA 1
ATOM 688 C C . PRO A 1 92 ? -10.578 -12.68 9.148 1 79.25 92 PRO A C 1
ATOM 690 O O . PRO A 1 92 ? -11.172 -13.57 9.758 1 79.25 92 PRO A O 1
ATOM 693 N N . ASN A 1 93 ? -11.047 -12.289 8.039 1 84.88 93 ASN A N 1
ATOM 694 C CA . ASN A 1 93 ? -12.125 -12.984 7.34 1 84.88 93 ASN A CA 1
ATOM 695 C C . ASN A 1 93 ? -11.648 -13.578 6.02 1 84.88 93 ASN A C 1
ATOM 697 O O . ASN A 1 93 ? -11.969 -13.062 4.949 1 84.88 93 ASN A O 1
ATOM 701 N N . PRO A 1 94 ? -10.953 -14.625 6.125 1 88.62 94 PRO A N 1
ATOM 702 C CA . PRO A 1 94 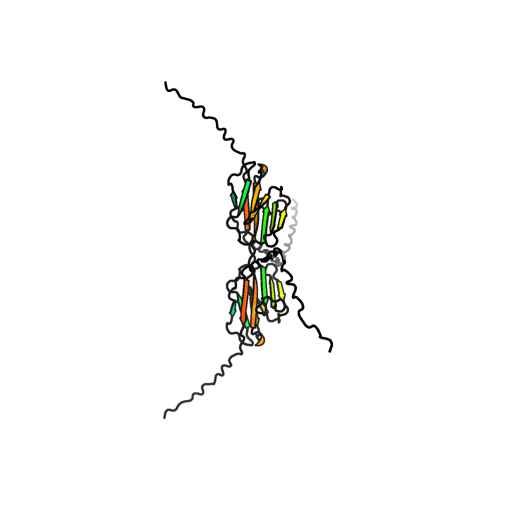? -10.359 -15.18 4.906 1 88.62 94 PRO A CA 1
ATOM 703 C C . PRO A 1 94 ? -11.414 -15.68 3.914 1 88.62 94 PRO A C 1
ATOM 705 O O . PRO A 1 94 ? -12.383 -16.344 4.312 1 88.62 94 PRO A O 1
ATOM 708 N N . ILE A 1 95 ? -11.234 -15.266 2.686 1 91.56 95 ILE A N 1
ATOM 709 C CA . ILE A 1 95 ? -12.141 -15.648 1.611 1 91.56 95 ILE A CA 1
ATOM 710 C C . ILE A 1 95 ? -11.336 -16.125 0.4 1 91.56 95 ILE A C 1
ATOM 712 O O . ILE A 1 95 ? -10.336 -15.5 0.033 1 91.56 95 ILE A O 1
ATOM 716 N N . GLN A 1 96 ? -11.703 -17.266 -0.131 1 93.31 96 GLN A N 1
ATOM 717 C CA . GLN A 1 96 ? -11.211 -17.703 -1.431 1 93.31 96 GLN A CA 1
ATOM 718 C C . GLN A 1 96 ? -12.32 -17.703 -2.471 1 93.31 96 GLN A C 1
ATOM 720 O O . GLN A 1 96 ? -13.367 -18.328 -2.262 1 93.31 96 GLN A O 1
ATOM 725 N N . GLN A 1 97 ? -12.102 -16.969 -3.496 1 96.06 97 GLN A N 1
ATOM 726 C CA . GLN A 1 97 ? -13.023 -16.969 -4.629 1 96.06 97 GLN A CA 1
ATOM 727 C C . GLN A 1 97 ? -12.406 -17.672 -5.836 1 96.06 97 GLN A C 1
ATOM 729 O O . GLN A 1 97 ? -11.398 -17.203 -6.387 1 96.06 97 GLN A O 1
ATOM 734 N N . ASN A 1 98 ? -13.086 -18.688 -6.328 1 97.56 98 ASN A N 1
ATOM 735 C CA . ASN A 1 98 ? -12.586 -19.422 -7.484 1 97.56 98 ASN A CA 1
ATOM 736 C C . ASN A 1 98 ? -12.961 -18.734 -8.789 1 97.56 98 ASN A C 1
ATOM 738 O O . ASN A 1 98 ? -14.031 -18.125 -8.898 1 97.56 98 ASN A O 1
ATOM 742 N N . GLY A 1 99 ? -12 -18.797 -9.672 1 97.81 99 GLY A N 1
ATOM 743 C CA . GLY A 1 99 ? -12.242 -18.203 -10.984 1 97.81 99 GLY A CA 1
ATOM 744 C C . GLY A 1 99 ? -12.57 -19.25 -12.039 1 97.81 99 GLY A C 1
ATOM 745 O O . GLY A 1 99 ? -12.805 -20.422 -11.727 1 97.81 99 GLY A O 1
ATOM 746 N N . SER A 1 100 ? -12.633 -18.781 -13.297 1 97.62 100 SER A N 1
ATOM 747 C CA . SER A 1 100 ? -13.047 -19.625 -14.406 1 97.62 100 SER A CA 1
ATOM 748 C C . SER A 1 100 ? -12.031 -20.734 -14.68 1 97.62 100 SER A C 1
ATOM 750 O O . SER A 1 100 ? -12.383 -21.797 -15.195 1 97.62 100 SER A O 1
ATOM 752 N N . ALA A 1 101 ? -10.836 -20.531 -14.266 1 97.88 101 ALA A N 1
ATOM 753 C CA . ALA A 1 101 ? -9.789 -21.5 -14.578 1 97.88 101 ALA A CA 1
ATOM 754 C C . ALA A 1 101 ? -9.531 -22.438 -13.398 1 97.88 101 ALA A C 1
ATOM 756 O O . ALA A 1 101 ? -8.617 -23.266 -13.445 1 97.88 101 ALA A O 1
ATOM 757 N N . HIS A 1 102 ? -10.305 -22.297 -12.383 1 97.94 102 HIS A N 1
ATOM 758 C CA . HIS A 1 102 ? -10.172 -23.219 -11.258 1 97.94 102 HIS A CA 1
ATOM 759 C C . HIS A 1 102 ? -10.672 -24.609 -11.617 1 97.94 102 HIS A C 1
ATOM 761 O O . HIS A 1 102 ? -11.727 -24.75 -12.242 1 97.94 102 HIS A O 1
ATOM 767 N N . THR A 1 103 ? -10 -25.641 -11.211 1 95.88 103 THR A N 1
ATOM 768 C CA . THR A 1 103 ? -10.367 -27 -11.602 1 95.88 103 THR A CA 1
ATOM 769 C C . THR A 1 103 ? -10.805 -27.812 -10.383 1 95.88 103 THR A C 1
ATOM 771 O O . THR A 1 103 ? -11.273 -28.938 -10.523 1 95.88 103 THR A O 1
ATOM 774 N N . GLY A 1 104 ? -10.641 -27.234 -9.227 1 95.06 104 GLY A N 1
ATOM 775 C CA . GLY A 1 104 ? -10.922 -27.969 -8.008 1 95.06 104 GLY A CA 1
ATOM 776 C C . GLY A 1 104 ? -9.68 -28.578 -7.375 1 95.06 104 GLY A C 1
ATOM 777 O O . GLY A 1 104 ? -9.734 -29.094 -6.25 1 95.06 104 GLY A O 1
ATOM 778 N N . ARG A 1 105 ? -8.57 -28.469 -8.062 1 94.75 105 ARG A N 1
ATOM 779 C CA . ARG A 1 105 ? -7.332 -29.094 -7.59 1 94.75 105 ARG A CA 1
ATOM 780 C C . ARG A 1 105 ? -6.367 -28.031 -7.051 1 94.75 105 ARG A C 1
ATOM 782 O O . ARG A 1 105 ? -5.242 -28.359 -6.66 1 94.75 105 ARG A O 1
ATOM 789 N N . GLU A 1 106 ? -6.746 -26.766 -7.133 1 97.19 106 GLU A N 1
ATOM 790 C CA . GLU A 1 106 ? -5.898 -25.656 -6.695 1 97.19 106 GLU A CA 1
ATOM 791 C C . GLU A 1 106 ? -6.316 -25.141 -5.316 1 97.19 106 GLU A C 1
ATOM 793 O O . GLU A 1 106 ? -7.504 -24.938 -5.066 1 97.19 106 GLU A O 1
ATOM 798 N N . THR A 1 107 ? -5.355 -25.016 -4.496 1 94.69 107 THR A N 1
ATOM 799 C CA . THR A 1 107 ? -5.566 -24.406 -3.191 1 94.69 107 THR A CA 1
ATOM 800 C C . THR A 1 107 ? -4.473 -23.391 -2.887 1 94.69 107 THR A C 1
ATOM 802 O O . THR A 1 107 ? -3.365 -23.484 -3.422 1 94.69 107 THR A O 1
ATOM 805 N N . LEU A 1 108 ? -4.879 -22.469 -1.986 1 94.69 108 LEU A N 1
ATOM 806 C CA . LEU A 1 108 ? -3.906 -21.453 -1.598 1 94.69 108 LEU A CA 1
ATOM 807 C C . LEU A 1 108 ? -3.193 -21.859 -0.309 1 94.69 108 LEU A C 1
ATOM 809 O O . LEU A 1 108 ? -3.818 -22.391 0.614 1 94.69 108 LEU A O 1
ATOM 813 N N . GLY A 1 109 ? -1.889 -21.609 -0.326 1 91.5 109 GLY A N 1
ATOM 814 C CA . GLY A 1 109 ? -1.088 -21.797 0.871 1 91.5 109 GLY A CA 1
ATOM 815 C C . GLY A 1 109 ? -0.567 -20.516 1.465 1 91.5 109 GLY A C 1
ATOM 816 O O . GLY A 1 109 ? -0.93 -19.422 1.011 1 91.5 109 GLY A O 1
ATOM 817 N N . PRO A 1 110 ? 0.215 -20.625 2.541 1 89.31 110 PRO A N 1
ATOM 818 C CA . PRO A 1 110 ? 0.813 -19.438 3.152 1 89.31 110 PRO A CA 1
ATOM 819 C C . PRO A 1 110 ? 1.653 -18.625 2.168 1 89.31 110 PRO A C 1
ATOM 821 O O . PRO A 1 110 ? 2.303 -19.203 1.287 1 89.31 110 PRO A O 1
ATOM 824 N N . GLY A 1 111 ? 1.604 -17.312 2.311 1 89.94 111 GLY A N 1
ATOM 825 C CA . GLY A 1 111 ? 2.428 -16.438 1.486 1 89.94 111 GLY A CA 1
ATOM 826 C C . GLY A 1 111 ? 1.97 -16.375 0.042 1 89.94 111 GLY A C 1
ATOM 827 O O . GLY A 1 111 ? 2.775 -16.141 -0.861 1 89.94 111 GLY A O 1
ATOM 828 N N . CYS A 1 112 ? 0.781 -16.859 -0.166 1 95.75 112 CYS A N 1
ATOM 829 C CA . CYS A 1 112 ? 0.187 -16.797 -1.496 1 95.75 112 CYS A CA 1
ATOM 830 C C . CYS A 1 112 ? 0.715 -17.922 -2.379 1 95.75 112 CYS A C 1
ATOM 832 O O . CYS A 1 112 ? 0.786 -17.781 -3.6 1 95.75 112 CYS A O 1
ATOM 834 N N . ALA A 1 113 ? 1.107 -18.984 -1.822 1 96.94 113 ALA A N 1
ATOM 835 C CA . ALA A 1 113 ? 1.502 -20.141 -2.615 1 96.94 113 ALA A CA 1
ATOM 836 C C . ALA A 1 113 ? 0.289 -20.797 -3.273 1 96.94 113 ALA A C 1
ATOM 838 O O . ALA A 1 113 ? -0.791 -20.859 -2.68 1 96.94 113 ALA A O 1
ATOM 839 N N . LEU A 1 114 ? 0.47 -21.297 -4.441 1 98.56 114 LEU A N 1
ATOM 840 C CA . LEU A 1 114 ? -0.545 -22.094 -5.121 1 98.56 114 LEU A CA 1
ATOM 841 C C . LEU A 1 114 ? -0.183 -23.578 -5.094 1 98.56 114 LEU A C 1
ATOM 843 O O . LEU A 1 114 ? 0.854 -23.969 -5.629 1 98.56 114 LEU A O 1
ATOM 847 N N . ASN A 1 115 ? -1.041 -24.328 -4.523 1 98.38 115 ASN A N 1
ATOM 848 C CA . ASN A 1 115 ? -0.848 -25.766 -4.461 1 98.38 115 ASN A CA 1
ATOM 849 C C . ASN A 1 115 ? -1.767 -26.5 -5.438 1 98.38 115 ASN A C 1
ATOM 851 O O . ASN A 1 115 ? -2.951 -26.172 -5.543 1 98.38 115 ASN A O 1
ATOM 855 N N . MET A 1 116 ? -1.181 -27.5 -6.113 1 98.31 116 MET A N 1
ATOM 856 C CA . MET A 1 116 ? -1.952 -28.359 -7.008 1 98.31 116 MET A CA 1
ATOM 857 C C . MET A 1 116 ? -1.601 -29.828 -6.785 1 98.31 116 MET A C 1
ATOM 859 O O . MET A 1 116 ? -0.434 -30.156 -6.582 1 98.31 116 MET A O 1
ATOM 863 N N . ALA A 1 117 ? -2.602 -30.562 -6.84 1 96.75 117 ALA A N 1
ATOM 864 C CA . ALA A 1 117 ? -2.42 -32 -6.703 1 96.75 117 ALA A CA 1
ATOM 865 C C . ALA A 1 117 ? -2.998 -32.75 -7.906 1 96.75 117 ALA A C 1
ATOM 867 O O . ALA A 1 117 ? -3.781 -32.188 -8.672 1 96.75 117 ALA A O 1
ATOM 868 N N . GLY A 1 118 ? -2.557 -34 -8.047 1 96.75 118 GLY A N 1
ATOM 869 C CA . GLY A 1 118 ? -3.059 -34.781 -9.164 1 96.75 118 GLY A CA 1
ATOM 870 C C . GLY A 1 118 ? -2.766 -34.156 -10.516 1 96.75 118 GLY A C 1
ATOM 871 O O . GLY A 1 118 ? -3.662 -34.031 -11.344 1 96.75 118 GLY A O 1
ATOM 872 N N . LEU A 1 119 ? -1.563 -33.875 -10.719 1 97.69 119 LEU A N 1
ATOM 873 C CA . LEU A 1 119 ? -1.151 -33.125 -11.898 1 97.69 119 LEU A CA 1
ATOM 874 C C . LEU A 1 119 ? -1.381 -33.906 -13.172 1 97.69 119 LEU A C 1
ATOM 876 O O . LEU A 1 119 ? -1.198 -35.125 -13.18 1 97.69 119 LEU A O 1
ATOM 880 N N . MET A 1 120 ? -1.762 -33.219 -14.203 1 97 120 MET A N 1
ATOM 881 C CA . MET A 1 120 ? -1.845 -33.75 -15.57 1 97 120 MET A CA 1
ATOM 882 C C . MET A 1 120 ? -0.881 -33 -16.484 1 97 120 MET A C 1
ATOM 884 O O . MET A 1 120 ? -0.398 -31.922 -16.141 1 97 120 MET A O 1
ATOM 888 N N . LEU A 1 121 ? -0.618 -33.562 -17.641 1 96.81 121 LEU A N 1
ATOM 889 C CA . LEU A 1 121 ? 0.305 -32.969 -18.594 1 96.81 121 LEU A CA 1
ATOM 890 C C . LEU A 1 121 ? -0.206 -31.594 -19.031 1 96.81 121 LEU A C 1
ATOM 892 O O . LEU A 1 121 ? 0.584 -30.672 -19.281 1 96.81 121 LEU A O 1
ATOM 896 N N . ASN A 1 122 ? -1.487 -31.391 -19.047 1 96.25 122 ASN A N 1
ATOM 897 C CA . ASN A 1 122 ? -2.049 -30.156 -19.562 1 96.25 122 ASN A CA 1
ATOM 898 C C . ASN A 1 122 ? -1.978 -29.031 -18.531 1 96.25 122 ASN A C 1
ATOM 900 O O . ASN A 1 122 ? -2.445 -27.922 -18.781 1 96.25 122 ASN A O 1
ATOM 904 N N . TYR A 1 123 ? -1.439 -29.359 -17.422 1 97.19 123 TYR A N 1
ATOM 905 C CA . TYR A 1 123 ? -1.17 -28.312 -16.438 1 97.19 123 TYR A CA 1
ATOM 906 C C . TYR A 1 123 ? 0.097 -27.547 -16.797 1 97.19 123 TYR A C 1
ATOM 908 O O . TYR A 1 123 ? 0.343 -26.453 -16.266 1 97.19 123 TYR A O 1
ATOM 916 N N . THR A 1 124 ? 0.898 -28.078 -17.703 1 98.19 124 THR A N 1
ATOM 917 C CA . THR A 1 124 ? 2.07 -27.359 -18.203 1 98.19 124 THR A CA 1
ATOM 918 C C . THR A 1 124 ? 1.672 -26.031 -18.812 1 98.19 124 THR A C 1
ATOM 920 O O . THR A 1 124 ? 0.743 -25.953 -19.625 1 98.19 124 THR A O 1
ATOM 923 N N . GLY A 1 125 ? 2.389 -25.031 -18.422 1 98.06 125 GLY A N 1
ATOM 924 C CA . GLY A 1 125 ? 2.084 -23.703 -18.969 1 98.06 125 GLY A CA 1
ATOM 925 C C . GLY A 1 125 ? 2.498 -22.578 -18.047 1 98.06 125 GLY A C 1
ATOM 926 O O . GLY A 1 125 ? 3.318 -22.781 -17.141 1 98.06 125 GLY A O 1
ATOM 927 N N . ASN A 1 126 ? 1.983 -21.406 -18.312 1 98.44 126 ASN A N 1
ATOM 928 C CA . ASN A 1 126 ? 2.314 -20.203 -17.547 1 98.44 126 ASN A CA 1
ATOM 929 C C . ASN A 1 126 ? 1.34 -20 -16.391 1 98.44 126 ASN A C 1
ATOM 931 O O . ASN A 1 126 ? 0.135 -20.203 -16.547 1 98.44 126 ASN A O 1
ATOM 935 N N . TYR A 1 127 ? 1.891 -19.531 -15.367 1 98.56 127 TYR A N 1
ATOM 936 C CA . TYR A 1 127 ? 1.131 -19.109 -14.195 1 98.56 127 TYR A CA 1
ATOM 937 C C . TYR A 1 127 ? 1.596 -17.75 -13.703 1 98.56 127 T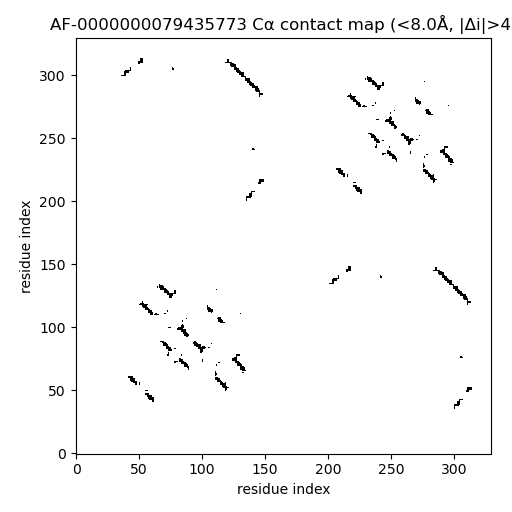YR A C 1
ATOM 939 O O . TYR A 1 127 ? 2.797 -17.516 -13.547 1 98.56 127 TYR A O 1
ATOM 947 N N . THR A 1 128 ? 0.653 -16.891 -13.445 1 97.81 128 THR A N 1
ATOM 948 C CA . THR A 1 128 ? 0.951 -15.531 -13.008 1 97.81 128 THR A CA 1
ATOM 949 C C . THR A 1 128 ? 0.273 -15.227 -11.672 1 97.81 128 THR A C 1
ATOM 951 O O . THR A 1 128 ? -0.888 -15.594 -11.469 1 97.81 128 THR A O 1
ATOM 954 N N . VAL A 1 129 ? 1.042 -14.578 -10.781 1 97.44 129 VAL A N 1
ATOM 955 C CA . VAL A 1 129 ? 0.471 -14.172 -9.5 1 97.44 129 VAL A CA 1
ATOM 956 C C . VAL A 1 129 ? 0.443 -12.648 -9.398 1 97.44 129 VAL A C 1
ATOM 958 O O . VAL A 1 129 ? 1.371 -11.977 -9.852 1 97.44 129 VAL A O 1
ATOM 961 N N . LEU A 1 130 ? -0.61 -12.164 -8.859 1 94.69 130 LEU A N 1
ATOM 962 C CA . LEU A 1 130 ? -0.779 -10.758 -8.492 1 94.69 130 LEU A CA 1
ATOM 963 C C . LEU A 1 130 ? -1.003 -10.617 -6.992 1 94.69 130 LEU A C 1
ATOM 965 O O . LEU A 1 130 ? -1.972 -11.148 -6.449 1 94.69 130 LEU A O 1
ATOM 969 N N . ILE A 1 131 ? -0.047 -9.922 -6.309 1 92.56 131 ILE A N 1
ATOM 970 C CA . ILE A 1 131 ? -0.165 -9.711 -4.871 1 92.56 131 ILE A CA 1
ATOM 971 C C . ILE A 1 131 ? -0.288 -8.219 -4.578 1 92.56 131 ILE A C 1
ATOM 973 O O . ILE A 1 131 ? 0.597 -7.434 -4.926 1 92.56 131 ILE A O 1
ATOM 977 N N . ALA A 1 132 ? -1.319 -7.867 -3.947 1 87.12 132 ALA A N 1
ATOM 978 C CA . ALA A 1 132 ? -1.495 -6.492 -3.488 1 87.12 132 ALA A CA 1
ATOM 979 C C . ALA A 1 132 ? -1.109 -6.352 -2.02 1 87.12 132 ALA A C 1
ATOM 981 O O . ALA A 1 132 ? -1.666 -7.031 -1.156 1 87.12 132 ALA A O 1
ATOM 982 N N . SER A 1 133 ? -0.135 -5.57 -1.726 1 79.12 133 SER A N 1
ATOM 983 C CA . SER A 1 133 ? 0.359 -5.406 -0.362 1 79.12 133 SER A CA 1
ATOM 984 C C . SER A 1 133 ? -0.526 -4.457 0.436 1 79.12 133 SER A C 1
ATOM 986 O O . SER A 1 133 ? -1.158 -3.562 -0.133 1 79.12 133 SER A O 1
ATOM 988 N N . ARG A 1 134 ? -0.684 -4.871 1.718 1 69.5 134 ARG A N 1
ATOM 989 C CA . ARG A 1 134 ? -1.334 -3.977 2.668 1 69.5 134 ARG A CA 1
ATOM 990 C C . ARG A 1 134 ? -0.329 -3.01 3.285 1 69.5 134 ARG A C 1
ATOM 992 O O . ARG A 1 134 ? 0.729 -3.426 3.762 1 69.5 134 ARG A O 1
ATOM 999 N N . THR A 1 135 ? -0.271 -1.794 2.914 1 67.25 135 THR A N 1
ATOM 1000 C CA . THR A 1 135 ? 0.62 -0.878 3.619 1 67.25 135 THR A CA 1
ATOM 1001 C C . THR A 1 135 ? -0.065 -0.301 4.855 1 67.25 135 THR A C 1
ATOM 1003 O O . THR A 1 135 ? -1.287 -0.145 4.879 1 67.25 135 THR A O 1
ATOM 1006 N N . ASN A 1 136 ? 0.685 -0.322 5.945 1 72.88 136 ASN A N 1
ATOM 1007 C CA . ASN A 1 136 ? 0.217 0.455 7.09 1 72.88 136 ASN A CA 1
ATOM 1008 C C . ASN A 1 136 ? 0.271 1.954 6.809 1 72.88 136 ASN A C 1
ATOM 1010 O O . ASN A 1 136 ? 1.264 2.455 6.277 1 72.88 136 ASN A O 1
ATOM 1014 N N . PRO A 1 137 ? -0.87 2.523 7.047 1 82.19 137 PRO A N 1
ATOM 1015 C CA . PRO A 1 137 ? -0.799 3.971 6.836 1 82.19 137 PRO A CA 1
ATOM 1016 C C . PRO A 1 137 ? 0.105 4.672 7.848 1 82.19 137 PRO A C 1
ATOM 1018 O O . PRO A 1 137 ? 0.368 4.129 8.922 1 82.19 137 PRO A O 1
ATOM 1021 N N . ILE A 1 138 ? 0.688 5.797 7.465 1 86.31 138 ILE A N 1
ATOM 1022 C CA . ILE A 1 138 ? 1.42 6.68 8.367 1 86.31 138 ILE A CA 1
ATOM 1023 C C . ILE A 1 138 ? 0.438 7.543 9.156 1 86.31 138 ILE A C 1
ATOM 1025 O O . ILE A 1 138 ? -0.453 8.172 8.578 1 86.31 138 ILE A O 1
ATOM 1029 N N . LEU A 1 139 ? 0.482 7.441 10.477 1 92.06 139 LEU A N 1
ATOM 1030 C CA . LEU A 1 139 ? -0.272 8.305 11.375 1 92.06 139 LEU A CA 1
ATOM 1031 C C . LEU A 1 139 ? 0.663 9.062 12.312 1 92.06 139 LEU A C 1
ATOM 1033 O O . LEU A 1 139 ? 1.369 8.453 13.117 1 92.06 139 LEU A O 1
ATOM 1037 N N . SER A 1 140 ? 0.711 10.359 12.164 1 95.56 140 SER A N 1
ATOM 1038 C CA . SER A 1 140 ? 1.625 11.156 12.984 1 95.56 140 SER A CA 1
ATOM 1039 C C . SER A 1 140 ? 0.971 12.453 13.445 1 95.56 140 SER A C 1
ATOM 1041 O O . SER A 1 140 ? 0.164 13.039 12.719 1 95.56 140 SER A O 1
ATOM 1043 N N . THR A 1 141 ? 1.327 12.906 14.602 1 96.5 141 THR A N 1
ATOM 1044 C CA . THR A 1 141 ? 0.772 14.109 15.211 1 96.5 141 THR A CA 1
ATOM 1045 C C . THR A 1 141 ? 1.88 15.102 15.555 1 96.5 141 THR A C 1
ATOM 1047 O O . THR A 1 141 ? 2.986 14.695 15.93 1 96.5 141 THR A O 1
ATOM 1050 N N . VAL A 1 142 ? 1.564 16.375 15.406 1 97.81 142 VAL A N 1
ATOM 1051 C CA . VAL A 1 142 ? 2.475 17.438 15.82 1 97.81 142 VAL A CA 1
ATOM 1052 C C . VAL A 1 142 ? 1.702 18.516 16.578 1 97.81 142 VAL A C 1
ATOM 1054 O O . VAL A 1 142 ? 0.503 18.703 16.359 1 97.81 142 VAL A O 1
ATOM 1057 N N . VAL A 1 143 ? 2.348 19.188 17.469 1 98.19 143 VAL A N 1
ATOM 1058 C CA . VAL A 1 143 ? 1.771 20.344 18.156 1 98.19 143 VAL A CA 1
ATOM 1059 C C . VAL A 1 143 ? 2.266 21.641 17.5 1 98.19 143 VAL A C 1
ATOM 1061 O O . VAL A 1 143 ? 3.475 21.844 17.375 1 98.19 143 VAL A O 1
ATOM 1064 N N . LEU A 1 144 ? 1.379 22.406 17.109 1 98.5 144 LEU A N 1
ATOM 1065 C CA . LEU A 1 144 ? 1.703 23.734 16.594 1 98.5 144 LEU A CA 1
ATOM 1066 C C . LEU A 1 144 ? 1.527 24.797 17.672 1 98.5 144 LEU A C 1
ATOM 1068 O O . LEU A 1 144 ? 0.47 24.875 18.312 1 98.5 144 LEU A O 1
ATOM 1072 N N . HIS A 1 145 ? 2.541 25.594 17.875 1 98.31 145 HIS A N 1
ATOM 1073 C CA . HIS A 1 145 ? 2.482 26.734 18.766 1 98.31 145 HIS A CA 1
ATOM 1074 C C . HIS A 1 145 ? 2.639 28.047 18 1 98.31 145 HIS A C 1
ATOM 1076 O O . HIS A 1 145 ? 3.732 28.359 17.531 1 98.31 145 HIS A O 1
ATOM 1082 N N . VAL A 1 146 ? 1.6 28.719 17.922 1 98.06 146 VAL A N 1
ATOM 1083 C CA . VAL A 1 146 ? 1.642 30.031 17.281 1 98.06 146 VAL A CA 1
ATOM 1084 C C . VAL A 1 146 ? 1.856 31.109 18.344 1 98.06 146 VAL A C 1
ATOM 1086 O O . VAL A 1 146 ? 1.191 31.109 19.375 1 98.06 146 VAL A O 1
ATOM 1089 N N . ARG A 1 147 ? 2.77 32.062 18.062 1 97.44 147 ARG A N 1
ATOM 1090 C CA . ARG A 1 147 ? 3.094 33.094 19.047 1 97.44 147 ARG A CA 1
ATOM 1091 C C . ARG A 1 147 ? 2.844 34.5 18.469 1 97.44 147 ARG A C 1
ATOM 1093 O O . ARG A 1 147 ? 2.777 34.688 17.266 1 97.44 147 ARG A O 1
ATOM 1100 N N . ASN A 1 148 ? 2.645 35.469 19.312 1 95.75 148 ASN A N 1
ATOM 1101 C CA . ASN A 1 148 ? 2.59 36.844 18.906 1 95.75 148 ASN A CA 1
ATOM 1102 C C . ASN A 1 148 ? 3.955 37.344 18.453 1 95.75 148 ASN A C 1
ATOM 1104 O O . ASN A 1 148 ? 4.98 37 19.031 1 95.75 148 ASN A O 1
ATOM 1108 N N . PRO A 1 149 ? 3.93 38.156 17.438 1 91.44 149 PRO A N 1
ATOM 1109 C CA . PRO A 1 149 ? 5.215 38.75 17.031 1 91.44 149 PRO A CA 1
ATOM 1110 C C . PRO A 1 149 ? 5.902 39.5 18.156 1 91.44 149 PRO A C 1
ATOM 1112 O O . PRO A 1 149 ? 5.23 40.156 18.969 1 91.44 149 PRO A O 1
ATOM 1115 N N . VAL A 1 150 ? 7.195 39.25 18.469 1 82.31 150 VAL A N 1
ATOM 1116 C CA . VAL A 1 150 ? 7.934 39.969 19.516 1 82.31 150 VAL A CA 1
ATOM 1117 C C . VAL A 1 150 ? 8.195 41.406 19.062 1 82.31 150 VAL A C 1
ATOM 1119 O O . VAL A 1 150 ? 8.641 41.625 17.938 1 82.31 150 VAL A O 1
ATOM 1122 N N . SER A 1 151 ? 7.477 42.312 19.547 1 73.31 151 SER A N 1
ATOM 1123 C CA . SER A 1 151 ? 7.773 43.719 19.312 1 73.31 151 SER A CA 1
ATOM 1124 C C . SER A 1 151 ? 9.219 44.031 19.688 1 73.31 151 SER A C 1
ATOM 1126 O O . SER A 1 151 ? 9.664 43.75 20.797 1 73.31 151 SER A O 1
ATOM 1128 N N . THR A 1 152 ? 10.125 43.75 18.844 1 61.06 152 THR A N 1
ATOM 1129 C CA . THR A 1 152 ? 11.422 44.344 19.188 1 61.06 152 THR A CA 1
ATOM 1130 C C . THR A 1 152 ? 11.258 45.781 19.625 1 61.06 152 THR A C 1
ATOM 1132 O O . THR A 1 152 ? 10.883 46.656 18.828 1 61.06 152 THR A O 1
ATOM 1135 N N . ASN A 1 153 ? 10.594 46 20.703 1 56.5 153 ASN A N 1
ATOM 1136 C CA . ASN A 1 153 ? 10.844 47.375 21.172 1 56.5 153 ASN A CA 1
ATOM 1137 C C . ASN A 1 153 ? 12.32 47.719 21.047 1 56.5 153 ASN A C 1
ATOM 1139 O O . ASN A 1 153 ? 13.164 47.156 21.734 1 56.5 153 ASN A O 1
ATOM 1143 N N . HIS A 1 154 ? 12.695 47.875 19.891 1 52.69 154 HIS A N 1
ATOM 1144 C CA . HIS A 1 154 ? 13.961 48.625 19.797 1 52.69 154 HIS A CA 1
ATOM 1145 C C . HIS A 1 154 ? 14 49.781 20.766 1 52.69 154 HIS A C 1
ATOM 1147 O O . HIS A 1 154 ? 13.297 50.781 20.578 1 52.69 154 HIS A O 1
ATOM 1153 N N . SER A 1 155 ? 13.977 49.562 22.016 1 50.81 155 SER A N 1
ATOM 1154 C CA . SER A 1 155 ? 14.445 50.719 22.781 1 50.81 155 SER A CA 1
ATOM 1155 C C . SER A 1 155 ? 15.688 51.312 22.156 1 50.81 155 SER A C 1
ATOM 1157 O O . SER A 1 155 ? 16.656 50.625 21.875 1 50.81 155 SER A O 1
ATOM 1159 N N . ASP A 1 156 ? 15.531 52.219 21.359 1 53.72 156 ASP A N 1
ATOM 1160 C CA . ASP A 1 156 ? 16.641 53.094 21.016 1 53.72 156 ASP A CA 1
ATOM 1161 C C . ASP A 1 156 ? 17.641 53.188 22.156 1 53.72 156 ASP A C 1
ATOM 1163 O O . ASP A 1 156 ? 17.281 53.562 23.281 1 53.72 156 ASP A O 1
ATOM 1167 N N . PRO A 1 157 ? 18.641 52.312 22.25 1 53.34 157 PRO A N 1
ATOM 1168 C CA . PRO A 1 157 ? 19.656 52.625 23.25 1 53.34 157 PRO A CA 1
ATOM 1169 C C . PRO A 1 157 ? 20 54.094 23.312 1 53.34 157 PRO A C 1
ATOM 1171 O O . PRO A 1 157 ? 20.438 54.688 22.328 1 53.34 157 PRO A O 1
ATOM 1174 N N . SER A 1 158 ? 19.156 54.875 23.703 1 50.44 158 SER A N 1
ATOM 1175 C CA . SER A 1 158 ? 19.688 56.219 24.016 1 50.44 158 SER A CA 1
ATOM 1176 C C . SER A 1 158 ? 21.078 56.125 24.625 1 50.44 158 SER A C 1
ATOM 1178 O O . SER A 1 158 ? 21.359 55.25 25.438 1 50.44 158 SER A O 1
ATOM 1180 N N . THR A 1 159 ? 22.156 56.5 23.797 1 50.62 159 THR A N 1
ATOM 1181 C CA . THR A 1 159 ? 23.562 56.719 24.109 1 50.62 159 THR A CA 1
ATOM 1182 C C . THR A 1 159 ? 23.734 57.312 25.5 1 50.62 159 THR A C 1
ATOM 1184 O O . THR A 1 159 ? 23.375 58.469 25.734 1 50.62 159 THR A O 1
ATOM 1187 N N . VAL A 1 160 ? 23.375 56.594 26.5 1 50.41 160 VAL A N 1
ATOM 1188 C CA . VAL A 1 160 ? 23.781 57.094 27.828 1 50.41 160 VAL A CA 1
ATOM 1189 C C . VAL A 1 160 ? 25.297 57.281 27.875 1 50.41 160 VAL A C 1
ATOM 1191 O O . VAL A 1 160 ? 26.047 56.312 27.734 1 50.41 160 VAL A O 1
ATOM 1194 N N . THR A 1 161 ? 25.812 58.406 27.281 1 48.53 161 THR A N 1
ATOM 1195 C CA . THR A 1 161 ? 27.172 58.875 27.453 1 48.53 161 THR A CA 1
ATOM 1196 C C . THR A 1 161 ? 27.531 58.969 28.938 1 48.53 161 THR A C 1
ATOM 1198 O O . THR A 1 161 ? 26.922 59.719 29.688 1 48.53 161 THR A O 1
ATOM 1201 N N . LEU A 1 162 ? 27.812 57.875 29.562 1 50.47 162 LEU A N 1
ATOM 1202 C CA . LEU A 1 162 ? 28.406 57.906 30.891 1 50.47 162 LEU A CA 1
ATOM 1203 C C . LEU A 1 162 ? 29.656 58.781 30.922 1 50.47 162 LEU A C 1
ATOM 1205 O O . LEU A 1 162 ? 30.656 58.438 30.266 1 50.47 162 LEU A O 1
ATOM 1209 N N . ALA A 1 163 ? 29.453 60.031 31.016 1 45.94 163 ALA A N 1
ATOM 1210 C CA . ALA A 1 163 ? 30.531 60.969 31.328 1 45.94 163 ALA A CA 1
ATOM 1211 C C . ALA A 1 163 ? 31.25 60.594 32.625 1 45.94 163 ALA A C 1
ATOM 1213 O O . ALA A 1 163 ? 30.625 60.438 33.656 1 45.94 163 ALA A O 1
ATOM 1214 N N . CYS A 1 164 ? 32.188 59.688 32.562 1 51.38 164 CYS A N 1
ATOM 1215 C CA . CYS A 1 164 ? 33.125 59.5 33.625 1 51.38 164 CYS A CA 1
ATOM 1216 C C . CYS A 1 164 ? 33.812 60.812 34 1 51.38 164 CYS A C 1
ATOM 1218 O O . CYS A 1 164 ? 34.406 61.469 33.156 1 51.38 164 CYS A O 1
ATOM 1220 N N . GLU A 1 165 ? 33.188 61.438 34.844 1 45.22 165 GLU A N 1
ATOM 1221 C CA . GLU A 1 165 ? 34 62.438 35.531 1 45.22 165 GLU A CA 1
ATOM 1222 C C . GLU A 1 165 ? 35.219 61.781 36.188 1 45.22 165 GLU A C 1
ATOM 1224 O O . GLU A 1 165 ? 35.156 60.656 36.688 1 45.22 165 GLU A O 1
ATOM 1229 N N . HIS B 1 1 ? -38.844 -30.562 92.125 1 26.08 1 HIS B N 1
ATOM 1230 C CA . HIS B 1 1 ? -37.5 -30.672 91.562 1 26.08 1 HIS B CA 1
ATOM 1231 C C . HIS B 1 1 ? -37.531 -31.453 90.25 1 26.08 1 HIS B C 1
ATOM 1233 O O . HIS B 1 1 ? -36.469 -31.875 89.75 1 26.08 1 HIS B O 1
ATOM 1239 N N . ARG B 1 2 ? -38.75 -31.578 89.688 1 33.62 2 ARG B N 1
ATOM 1240 C CA . ARG B 1 2 ? -39.031 -32.406 88.5 1 33.62 2 ARG B CA 1
ATOM 1241 C C . ARG B 1 2 ? -38.25 -31.953 87.312 1 33.62 2 ARG B C 1
ATOM 1243 O O . ARG B 1 2 ? -38.281 -30.781 86.938 1 33.62 2 ARG B O 1
ATOM 1250 N N . SER B 1 3 ? -37.031 -32.656 87 1 33.19 3 SER B N 1
ATOM 1251 C CA . SER B 1 3 ? -35.875 -32.5 86.125 1 33.19 3 SER B CA 1
ATOM 1252 C C . SER B 1 3 ? -36.312 -32.594 84.688 1 33.19 3 SER B C 1
ATOM 1254 O O . SER B 1 3 ? -36.781 -33.625 84.188 1 33.19 3 SER B O 1
ATOM 1256 N N . PRO B 1 4 ? -36.844 -31.438 84 1 36.19 4 PRO B N 1
ATOM 1257 C CA . PRO B 1 4 ? -37.5 -31.531 82.688 1 36.19 4 PRO B CA 1
ATOM 1258 C C . PRO B 1 4 ? -36.562 -32.062 81.625 1 36.19 4 PRO B C 1
ATOM 1260 O O . PRO B 1 4 ? -35.375 -31.703 81.625 1 36.19 4 PRO B O 1
ATOM 1263 N N . ILE B 1 5 ? -36.719 -33.312 81.188 1 35.25 5 ILE B N 1
ATOM 1264 C CA . ILE B 1 5 ? -36 -34.156 80.25 1 35.25 5 ILE B CA 1
ATOM 1265 C C . ILE B 1 5 ? -35.938 -33.5 78.875 1 35.25 5 ILE B C 1
ATOM 1267 O O . ILE B 1 5 ? -36.969 -33.219 78.25 1 35.25 5 ILE B O 1
ATOM 1271 N N . VAL B 1 6 ? -34.938 -32.562 78.688 1 35.53 6 VAL B N 1
ATOM 1272 C CA . VAL B 1 6 ? -34.781 -31.734 77.5 1 35.53 6 VAL B CA 1
ATOM 1273 C C . VAL B 1 6 ? -34.656 -32.594 76.25 1 35.53 6 VAL B C 1
ATOM 1275 O O . VAL B 1 6 ? -33.875 -33.562 76.188 1 35.53 6 VAL B O 1
ATOM 1278 N N . PRO B 1 7 ? -35.75 -32.719 75.375 1 33.44 7 PRO B N 1
ATOM 1279 C CA . PRO B 1 7 ? -35.875 -33.625 74.188 1 33.44 7 PRO B CA 1
ATOM 1280 C C . PRO B 1 7 ? -34.812 -33.375 73.125 1 33.44 7 PRO B C 1
ATOM 1282 O O . PRO B 1 7 ? -34.5 -32.25 72.812 1 33.44 7 PRO B O 1
ATOM 1285 N N . HIS B 1 8 ? -33.594 -34.094 73.25 1 29.73 8 HIS B N 1
ATOM 1286 C CA . HIS B 1 8 ? -32.438 -33.906 72.375 1 29.73 8 HIS B CA 1
ATOM 1287 C C . HIS B 1 8 ? -32.781 -34.188 70.938 1 29.73 8 HIS B C 1
ATOM 1289 O O . HIS B 1 8 ? -33.062 -35.344 70.562 1 29.73 8 HIS B O 1
ATOM 1295 N N . ARG B 1 9 ? -33.625 -33.375 70.188 1 29.47 9 ARG B N 1
ATOM 1296 C CA . ARG B 1 9 ? -34 -33.688 68.812 1 29.47 9 ARG B CA 1
ATOM 1297 C C . ARG B 1 9 ? -32.781 -33.844 67.938 1 29.47 9 ARG B C 1
ATOM 1299 O O . ARG B 1 9 ? -31.875 -33.031 67.938 1 29.47 9 ARG B O 1
ATOM 1306 N N . SER B 1 10 ? -32.344 -35.094 67.562 1 27.84 10 SER B N 1
ATOM 1307 C CA . SER B 1 10 ? -31.266 -35.562 66.688 1 27.84 10 SER B CA 1
ATOM 1308 C C . SER B 1 10 ? -31.375 -34.969 65.312 1 27.84 10 SER B C 1
ATOM 1310 O O . SER B 1 10 ? -32.438 -35.062 64.688 1 27.84 10 SER B O 1
ATOM 1312 N N . CYS B 1 11 ? -30.75 -33.812 65 1 30.03 11 CYS B N 1
ATOM 1313 C CA . CYS B 1 11 ? -30.609 -33.125 63.75 1 30.03 11 CYS B CA 1
ATOM 1314 C C . CYS B 1 11 ? -30.094 -34.031 62.656 1 30.03 11 CYS B C 1
ATOM 1316 O O . CYS B 1 11 ? -29.078 -34.719 62.844 1 30.03 11 CYS B O 1
ATOM 1318 N N . PHE B 1 12 ? -31.016 -34.719 61.844 1 24.64 12 PHE B N 1
ATOM 1319 C CA . PHE B 1 12 ? -30.75 -35.562 60.688 1 24.64 12 PHE B CA 1
ATOM 1320 C C . PHE B 1 12 ? -29.812 -34.844 59.719 1 24.64 12 PHE B C 1
ATOM 1322 O O . PHE B 1 12 ? -30.031 -33.688 59.375 1 24.64 12 PHE B O 1
ATOM 1329 N N . ALA B 1 13 ? -28.531 -35.188 59.656 1 28.27 13 ALA B N 1
ATOM 1330 C CA . ALA B 1 13 ? -27.375 -34.875 58.812 1 28.27 13 ALA B CA 1
ATOM 1331 C C . ALA B 1 13 ? -27.703 -35.094 57.312 1 28.27 13 ALA B C 1
ATOM 1333 O O . ALA B 1 13 ? -27.938 -36.25 56.906 1 28.27 13 ALA B O 1
ATOM 1334 N N . TRP B 1 14 ? -28.625 -34.219 56.719 1 27.8 14 TRP B N 1
ATOM 1335 C CA . TRP B 1 14 ? -28.891 -34.344 55.281 1 27.8 14 TRP B CA 1
ATOM 1336 C C . TRP B 1 14 ? -27.594 -34.406 54.5 1 27.8 14 TRP B C 1
ATOM 1338 O O . TRP B 1 14 ? -26.719 -33.562 54.625 1 27.8 14 TRP B O 1
ATOM 1348 N N . GLY B 1 15 ? -27 -35.625 54.281 1 29.09 15 GLY B N 1
ATOM 1349 C CA . GLY B 1 15 ? -25.859 -35.938 53.438 1 29.09 15 GLY B CA 1
ATOM 1350 C C . GLY B 1 15 ? -25.891 -35.281 52.094 1 29.09 15 GLY B C 1
ATOM 1351 O O . GLY B 1 15 ? -26.969 -35.156 51.469 1 29.09 15 GLY B O 1
ATOM 1352 N N . ASP B 1 16 ? -25 -34.281 51.812 1 31.62 16 ASP B N 1
ATOM 1353 C CA . ASP B 1 16 ? -24.594 -33.406 50.688 1 31.62 16 ASP B CA 1
ATOM 1354 C C . ASP B 1 16 ? -24.328 -34.188 49.438 1 31.62 16 ASP B C 1
ATOM 1356 O O . ASP B 1 16 ? -23.328 -34.906 49.344 1 31.62 16 ASP B O 1
ATOM 1360 N N . TYR B 1 17 ? -25.234 -35.031 48.906 1 31.11 17 TYR B N 1
ATOM 1361 C CA . TYR B 1 17 ? -24.922 -35.688 47.625 1 31.11 17 TYR B CA 1
ATOM 1362 C C . TYR B 1 17 ? -24.641 -34.625 46.562 1 31.11 17 TYR B C 1
ATOM 1364 O O . TYR B 1 17 ? -25.5 -34.344 45.719 1 31.11 17 TYR B O 1
ATOM 1372 N N . LEU B 1 18 ? -24.547 -33.375 46.812 1 37.22 18 LEU B N 1
ATOM 1373 C CA . LEU B 1 18 ? -24.516 -32.531 45.594 1 37.22 18 LEU B CA 1
ATOM 1374 C C . LEU B 1 18 ? -23.406 -32.969 44.656 1 37.22 18 LEU B C 1
ATOM 1376 O O . LEU B 1 18 ? -22.234 -33 45.062 1 37.22 18 LEU B O 1
ATOM 1380 N N . SER B 1 19 ? -23.75 -34 43.719 1 36.09 19 SER B N 1
ATOM 1381 C CA . SER B 1 19 ? -22.984 -34.5 42.594 1 36.09 19 SER B CA 1
ATOM 1382 C C . SER B 1 19 ? -22.375 -33.344 41.781 1 36.09 19 SER B C 1
ATOM 1384 O O . SER B 1 19 ? -22.875 -32.219 41.812 1 36.09 19 SER B O 1
ATOM 1386 N N . GLY B 1 20 ? -21.109 -33.562 41.344 1 38.38 20 GLY B N 1
ATOM 1387 C CA . GLY B 1 20 ? -20.031 -32.938 40.594 1 38.38 20 GLY B CA 1
ATOM 1388 C C . GLY B 1 20 ? -20.469 -32.406 39.25 1 38.38 20 GLY B C 1
ATOM 1389 O O . GLY B 1 20 ? -20.562 -33.156 38.281 1 38.38 20 GLY B O 1
ATOM 1390 N N . LEU B 1 21 ? -21.547 -31.562 39.25 1 43.53 21 LEU B N 1
ATOM 1391 C CA . LEU B 1 21 ? -21.812 -31.062 37.906 1 43.53 21 LEU B CA 1
ATOM 1392 C C . LEU B 1 21 ? -20.547 -30.422 37.312 1 43.53 21 LEU B C 1
ATOM 1394 O O . LEU B 1 21 ? -19.797 -29.75 38 1 43.53 21 LEU B O 1
ATOM 1398 N N . PRO B 1 22 ? -20.031 -31.016 36.188 1 45.88 22 PRO B N 1
ATOM 1399 C CA . PRO B 1 22 ? -18.875 -30.438 35.5 1 45.88 22 PRO B CA 1
ATOM 1400 C C . PRO B 1 22 ? -19.094 -28.969 35.125 1 45.88 22 PRO B C 1
ATOM 1402 O O . PRO B 1 22 ? -20.203 -28.562 34.781 1 45.88 22 PRO B O 1
ATOM 1405 N N . THR B 1 23 ? -18.625 -28.016 36 1 49.12 23 THR B N 1
ATOM 1406 C CA . THR B 1 23 ? -18.625 -26.609 35.625 1 49.12 23 THR B CA 1
ATOM 1407 C C . THR B 1 23 ? -18.094 -26.453 34.188 1 49.12 23 THR B C 1
ATOM 1409 O O . THR B 1 23 ? -17.062 -27.016 33.844 1 49.12 23 THR B O 1
ATOM 1412 N N . PRO B 1 24 ? -19.047 -26.172 33.281 1 46.09 24 PRO B N 1
ATOM 1413 C CA . PRO B 1 24 ? -18.531 -25.859 31.938 1 46.09 24 PRO B CA 1
ATOM 1414 C C . PRO B 1 24 ? -17.359 -24.875 31.984 1 46.09 24 PRO B C 1
ATOM 1416 O O . PRO B 1 24 ? -17.391 -23.906 32.75 1 46.09 24 PRO B O 1
ATOM 1419 N N . ALA B 1 25 ? -16.109 -25.312 31.797 1 43.12 25 ALA B N 1
ATOM 1420 C CA . ALA B 1 25 ? -14.969 -24.453 31.484 1 43.12 25 ALA B CA 1
ATOM 1421 C C . ALA B 1 25 ? -15.367 -23.344 30.516 1 43.12 25 ALA B C 1
ATOM 1423 O O . ALA B 1 25 ? -15.898 -23.625 29.438 1 43.12 25 ALA B O 1
ATOM 1424 N N . ALA B 1 26 ? -15.898 -22.203 31.016 1 43.75 26 ALA B N 1
ATOM 1425 C CA . ALA B 1 26 ? -16.047 -21.031 30.156 1 43.75 26 ALA B CA 1
ATOM 1426 C C . ALA B 1 26 ? -14.82 -20.828 29.281 1 43.75 26 ALA B C 1
ATOM 1428 O O . ALA B 1 26 ? -13.703 -20.688 29.781 1 43.75 26 ALA B O 1
ATOM 1429 N N . SER B 1 27 ? -14.789 -21.469 28.109 1 44.84 27 SER B N 1
ATOM 1430 C CA . SER B 1 27 ? -13.789 -21.109 27.109 1 44.84 27 SER B CA 1
ATOM 1431 C C . SER B 1 27 ? -13.758 -19.594 26.891 1 44.84 27 SER B C 1
ATOM 1433 O O . SER B 1 27 ? -14.734 -19.016 26.438 1 44.84 27 SER B O 1
ATOM 1435 N N . VAL B 1 28 ? -13.102 -18.844 27.812 1 48.09 28 VAL B N 1
ATOM 1436 C CA . VAL B 1 28 ? -12.789 -17.469 27.453 1 48.09 28 VAL B CA 1
ATOM 1437 C C . VAL B 1 28 ? -12.25 -17.422 26.016 1 48.09 28 VAL B C 1
ATOM 1439 O O . VAL B 1 28 ? -11.156 -17.938 25.75 1 48.09 28 VAL B O 1
ATOM 1442 N N . LEU B 1 29 ? -13.125 -17.453 25.047 1 44.28 29 LEU B N 1
ATOM 1443 C CA . LEU B 1 29 ? -12.695 -17.016 23.719 1 44.28 29 LEU B CA 1
ATOM 1444 C C . LEU B 1 29 ? -11.883 -15.727 23.797 1 44.28 29 LEU B C 1
ATOM 1446 O O . LEU B 1 29 ? -12.438 -14.656 24.078 1 44.28 29 LEU B O 1
ATOM 1450 N N . GLY B 1 30 ? -10.695 -15.789 24.344 1 42.75 30 GLY B N 1
ATOM 1451 C CA . GLY B 1 30 ? -9.781 -14.68 24.141 1 42.75 30 GLY B CA 1
ATOM 1452 C C . GLY B 1 30 ? -9.789 -14.148 22.719 1 42.75 30 GLY B C 1
ATOM 1453 O O . GLY B 1 30 ? -9.367 -14.844 21.781 1 42.75 30 GLY B O 1
ATOM 1454 N N . SER B 1 31 ? -10.805 -13.375 22.344 1 47.78 31 SER B N 1
ATOM 1455 C CA . SER B 1 31 ? -10.648 -12.602 21.109 1 47.78 31 SER B CA 1
ATOM 1456 C C . SER B 1 31 ? -9.258 -11.992 21.016 1 47.78 31 SER B C 1
ATOM 1458 O O . SER B 1 31 ? -8.859 -11.188 21.859 1 47.78 31 SER B O 1
ATOM 1460 N N . CYS B 1 32 ? -8.219 -12.734 20.641 1 46.72 32 CYS B N 1
ATOM 1461 C CA . CYS B 1 32 ? -6.945 -12.141 20.25 1 46.72 32 CYS B CA 1
ATOM 1462 C C . CYS B 1 32 ? -7.16 -10.875 19.438 1 46.72 32 CYS B C 1
ATOM 1464 O O . CYS B 1 32 ? -7.465 -10.938 18.25 1 46.72 32 CYS B O 1
ATOM 1466 N N . LEU B 1 33 ? -7.672 -9.836 20.047 1 45.53 33 LEU B N 1
ATOM 1467 C CA . LEU B 1 33 ? -7.5 -8.539 19.391 1 45.53 33 LEU B CA 1
ATOM 1468 C C . LEU B 1 33 ? -6.145 -8.461 18.703 1 45.53 33 LEU B C 1
ATOM 1470 O O . LEU B 1 33 ? -5.102 -8.516 19.359 1 45.53 33 LEU B O 1
ATOM 1474 N N . GLN B 1 34 ? -5.965 -8.977 17.5 1 48 34 GLN B N 1
ATOM 1475 C CA . GLN B 1 34 ? -4.789 -8.664 16.688 1 48 34 GLN B CA 1
ATOM 1476 C C . GLN B 1 34 ? -4.395 -7.199 16.844 1 48 34 GLN B C 1
ATOM 1478 O O . GLN B 1 34 ? -5.254 -6.32 16.859 1 48 34 GLN B O 1
ATOM 1483 N N . PRO B 1 35 ? -3.258 -6.953 17.547 1 43.62 35 PRO B N 1
ATOM 1484 C CA . PRO B 1 35 ? -2.793 -5.566 17.594 1 43.62 35 PRO B CA 1
ATOM 1485 C C . PRO B 1 35 ? -2.938 -4.848 16.25 1 43.62 35 PRO B C 1
ATOM 1487 O O . PRO B 1 35 ? -2.793 -5.473 15.203 1 43.62 35 PRO B O 1
ATOM 1490 N N . ALA B 1 36 ? -3.695 -3.809 16.125 1 51.97 36 ALA B N 1
ATOM 1491 C CA . ALA B 1 36 ? -3.799 -2.881 15 1 51.97 36 ALA B CA 1
ATOM 1492 C C . ALA B 1 36 ? -2.467 -2.758 14.266 1 51.97 36 ALA B C 1
ATOM 1494 O O . ALA B 1 36 ? -1.402 -2.805 14.891 1 51.97 36 ALA B O 1
ATOM 1495 N N . PRO B 1 37 ? -2.383 -3.18 12.969 1 49.88 37 PRO B N 1
ATOM 1496 C CA . PRO B 1 37 ? -1.112 -2.984 12.266 1 49.88 37 PRO B CA 1
ATOM 1497 C C . PRO B 1 37 ? -0.392 -1.708 12.695 1 49.88 37 PRO B C 1
ATOM 1499 O O . PRO B 1 37 ? -1.038 -0.71 13.023 1 49.88 37 PRO B O 1
ATOM 1502 N N . ALA B 1 38 ? 0.835 -1.866 13.18 1 54.97 38 ALA B N 1
ATOM 1503 C CA . ALA B 1 38 ? 1.704 -0.843 13.758 1 54.97 38 ALA B CA 1
ATOM 1504 C C . ALA B 1 38 ? 1.744 0.402 12.875 1 54.97 38 ALA B C 1
ATOM 1506 O O . ALA B 1 38 ? 2.033 0.315 11.68 1 54.97 38 ALA B O 1
ATOM 1507 N N . GLN B 1 39 ? 0.922 1.327 13.094 1 64.75 39 GLN B N 1
ATOM 1508 C CA . GLN B 1 39 ? 1.049 2.652 12.5 1 64.75 39 GLN B CA 1
ATOM 1509 C C . GLN B 1 39 ? 2.439 3.234 12.734 1 64.75 39 GLN B C 1
ATOM 1511 O O . GLN B 1 39 ? 3 3.084 13.828 1 64.75 39 GLN B O 1
ATOM 1516 N N . THR B 1 40 ? 3.314 3.365 11.641 1 74.5 40 THR B N 1
ATOM 1517 C CA . THR B 1 40 ? 4.664 3.904 11.781 1 74.5 40 THR B CA 1
ATOM 1518 C C . THR B 1 40 ? 4.633 5.43 11.844 1 74.5 40 THR B C 1
ATOM 1520 O O . THR B 1 40 ? 4.207 6.086 10.891 1 74.5 40 THR B O 1
ATOM 1523 N N . PRO B 1 41 ? 4.875 5.934 12.992 1 82.5 41 PRO B N 1
ATOM 1524 C CA . PRO B 1 41 ? 4.902 7.395 13.102 1 82.5 41 PRO B CA 1
ATOM 1525 C C . PRO B 1 41 ? 6.074 8.023 12.352 1 82.5 41 PRO B C 1
ATOM 1527 O O . PRO B 1 41 ? 7.141 7.41 12.242 1 82.5 41 PRO B O 1
ATOM 1530 N N . VAL B 1 42 ? 5.828 9.133 11.664 1 89 42 VAL B N 1
ATOM 1531 C CA . VAL B 1 42 ? 6.871 9.914 10.992 1 89 42 VAL B CA 1
ATOM 1532 C C . VAL B 1 42 ? 7.004 11.273 11.664 1 89 42 VAL B C 1
ATOM 1534 O O . VAL B 1 42 ? 6.059 11.766 12.281 1 89 42 VAL B O 1
ATOM 1537 N N . THR B 1 43 ? 8.148 11.859 11.625 1 94.75 43 THR B N 1
ATOM 1538 C CA . THR B 1 43 ? 8.359 13.211 12.133 1 94.75 43 THR B CA 1
ATOM 1539 C C . THR B 1 43 ? 7.73 14.242 11.195 1 94.75 43 THR B C 1
ATOM 1541 O O . THR B 1 43 ? 7.844 14.133 9.977 1 94.75 43 THR B O 1
ATOM 1544 N N . ILE B 1 44 ? 7.062 15.18 11.797 1 97.81 44 ILE B N 1
ATOM 1545 C CA . ILE B 1 44 ? 6.516 16.297 11.039 1 97.81 44 ILE B CA 1
ATOM 1546 C C . ILE B 1 44 ? 7.375 17.547 11.266 1 97.81 44 ILE B C 1
ATOM 1548 O O . ILE B 1 44 ? 7.633 17.922 12.414 1 97.81 44 ILE B O 1
ATOM 1552 N N . VAL B 1 45 ? 7.824 18.172 10.219 1 97.56 45 VAL B N 1
ATOM 1553 C CA . VAL B 1 45 ? 8.68 19.344 10.297 1 97.56 45 VAL B CA 1
ATOM 1554 C C . VAL B 1 45 ? 7.844 20.609 10.109 1 97.56 45 VAL B C 1
ATOM 1556 O O . VAL B 1 45 ? 7.059 20.703 9.164 1 97.56 45 VAL B O 1
ATOM 1559 N N . LEU B 1 46 ? 7.961 21.516 11.023 1 98.5 46 LEU B N 1
ATOM 1560 C CA . LEU B 1 46 ? 7.332 22.828 10.914 1 98.5 46 LEU B CA 1
ATOM 1561 C C . LEU B 1 46 ? 8.281 23.828 10.266 1 98.5 46 LEU B C 1
ATOM 1563 O O . LEU B 1 46 ? 9.438 23.969 10.688 1 98.5 46 LEU B O 1
ATOM 1567 N N . THR B 1 47 ? 7.762 24.484 9.242 1 98.19 47 THR B N 1
ATOM 1568 C CA . THR B 1 47 ? 8.539 25.562 8.617 1 98.19 47 THR B CA 1
ATOM 1569 C C . THR B 1 47 ? 7.699 26.812 8.469 1 98.19 47 THR B C 1
ATOM 1571 O O . THR B 1 47 ? 6.738 26.844 7.691 1 98.19 47 THR B O 1
ATOM 1574 N N . PRO B 1 48 ? 8.031 27.906 9.094 1 97.94 48 PRO B N 1
ATOM 1575 C CA . PRO B 1 48 ? 9.109 28.047 10.078 1 97.94 48 PRO B CA 1
ATOM 1576 C C . PRO B 1 48 ? 8.828 27.281 11.375 1 97.94 48 PRO B C 1
ATOM 1578 O O . PRO B 1 48 ? 7.684 26.922 11.648 1 97.94 48 PRO B O 1
ATOM 1581 N N . PRO B 1 49 ? 9.867 27 12.227 1 97.62 49 PRO B N 1
ATOM 1582 C CA . PRO B 1 49 ? 9.68 26.203 13.445 1 97.62 49 PRO B CA 1
ATOM 1583 C C . PRO B 1 49 ? 8.922 26.953 14.531 1 97.62 49 PRO B C 1
ATOM 1585 O O . PRO B 1 49 ? 8.414 26.344 15.477 1 97.62 49 PRO B O 1
ATOM 1588 N N . SER B 1 50 ? 8.93 28.344 14.5 1 96.75 50 SER B N 1
ATOM 1589 C CA . SER B 1 50 ? 8.211 29.172 15.453 1 96.75 50 SER B CA 1
ATOM 1590 C C . SER B 1 50 ? 7.305 30.172 14.734 1 96.75 50 SER B C 1
ATOM 1592 O O . SER B 1 50 ? 7.609 31.375 14.68 1 96.75 50 SER B O 1
ATOM 1594 N N . PRO B 1 51 ? 6.184 29.703 14.281 1 97.94 51 PRO B N 1
ATOM 1595 C CA . PRO B 1 51 ? 5.301 30.594 13.523 1 97.94 51 PRO B CA 1
ATOM 1596 C C . PRO B 1 51 ? 4.633 31.641 14.398 1 97.94 51 PRO B C 1
ATOM 1598 O O . PRO B 1 51 ? 4.363 31.406 15.578 1 97.94 51 PRO B O 1
ATOM 1601 N N . VAL B 1 52 ? 4.332 32.812 13.734 1 97.56 52 VAL B N 1
ATOM 1602 C CA . VAL B 1 52 ? 3.766 33.938 14.461 1 97.56 52 VAL B CA 1
ATOM 1603 C C . VAL B 1 52 ? 2.439 34.375 13.82 1 97.56 52 VAL B C 1
ATOM 1605 O O . VAL B 1 52 ? 2.203 34.094 12.641 1 97.56 52 VAL B O 1
ATOM 1608 N N . VAL B 1 53 ? 1.705 35.031 14.625 1 97.06 53 VAL B N 1
ATOM 1609 C CA . VAL B 1 53 ? 0.421 35.562 14.164 1 97.06 53 VAL B CA 1
ATOM 1610 C C . VAL B 1 53 ? 0.624 36.406 12.906 1 97.06 53 VAL B C 1
ATOM 1612 O O . VAL B 1 53 ? 1.566 37.188 12.82 1 97.06 53 VAL B O 1
ATOM 1615 N N . GLY B 1 54 ? -0.28 36.188 11.969 1 96.88 54 GLY B N 1
ATOM 1616 C CA . GLY B 1 54 ? -0.206 36.906 10.711 1 96.88 54 GLY B CA 1
ATOM 1617 C C . GLY B 1 54 ? 0.687 36.25 9.688 1 96.88 54 GLY B C 1
ATOM 1618 O O . GLY B 1 54 ? 0.603 36.562 8.492 1 96.88 54 GLY B O 1
ATOM 1619 N N . GLY B 1 55 ? 1.614 35.375 10.078 1 97.31 55 GLY B N 1
ATOM 1620 C CA . GLY B 1 55 ? 2.512 34.656 9.188 1 97.31 55 GLY B CA 1
ATOM 1621 C C . GLY B 1 55 ? 1.916 33.344 8.648 1 97.31 55 GLY B C 1
ATOM 1622 O O . GLY B 1 55 ? 0.695 33.188 8.641 1 97.31 55 GLY B O 1
ATOM 1623 N N . GLY B 1 56 ? 2.838 32.5 8.07 1 98.06 56 GLY B N 1
ATOM 1624 C CA . GLY B 1 56 ? 2.457 31.188 7.559 1 98.06 56 GLY B CA 1
ATOM 1625 C C . GLY B 1 56 ? 3.289 30.047 8.133 1 98.06 56 GLY B C 1
ATOM 1626 O O . GLY B 1 56 ? 4.289 30.297 8.812 1 98.06 56 GLY B O 1
ATOM 1627 N N . VAL B 1 57 ? 2.764 28.875 7.879 1 98.75 57 VAL B N 1
ATOM 1628 C CA . VAL B 1 57 ? 3.521 27.719 8.32 1 98.75 57 VAL B CA 1
ATOM 1629 C C . VAL B 1 57 ? 3.217 26.516 7.414 1 98.75 57 VAL B C 1
ATOM 1631 O O . VAL B 1 57 ? 2.121 26.422 6.855 1 98.75 57 VAL B O 1
ATOM 1634 N N . SER B 1 58 ? 4.211 25.688 7.262 1 98.75 58 SER B N 1
ATOM 1635 C CA . SER B 1 58 ? 4.062 24.391 6.613 1 98.75 58 SER B CA 1
ATOM 1636 C C . SER B 1 58 ? 4.34 23.25 7.586 1 98.75 58 SER B C 1
ATOM 1638 O O . SER B 1 58 ? 5.352 23.25 8.289 1 98.75 58 SER B O 1
ATOM 1640 N N . LEU B 1 59 ? 3.383 22.375 7.684 1 98.75 59 LEU B N 1
ATOM 1641 C CA . LEU B 1 59 ? 3.564 21.125 8.391 1 98.75 59 LEU B CA 1
ATOM 1642 C C . LEU B 1 59 ? 3.846 19.984 7.418 1 98.75 59 LEU B C 1
ATOM 1644 O O . LEU B 1 59 ? 2.951 19.547 6.688 1 98.75 59 LEU B O 1
ATOM 1648 N N . ALA B 1 60 ? 5.07 19.469 7.469 1 98.06 60 ALA B N 1
ATOM 1649 C CA . ALA B 1 60 ? 5.453 18.516 6.43 1 98.06 60 ALA B CA 1
ATOM 1650 C C . ALA B 1 60 ? 6.016 17.234 7.039 1 98.06 60 ALA B C 1
ATOM 1652 O O . ALA B 1 60 ? 6.953 17.281 7.84 1 98.06 60 ALA B O 1
ATOM 1653 N N . PRO B 1 61 ? 5.395 16.078 6.68 1 96.06 61 PRO B N 1
ATOM 1654 C CA . PRO B 1 61 ? 6.039 14.82 7.07 1 96.06 61 PRO B CA 1
ATOM 1655 C C . PRO B 1 61 ? 7.441 14.672 6.484 1 96.06 61 PRO B C 1
ATOM 1657 O O . PRO B 1 61 ? 7.66 14.977 5.309 1 96.06 61 PRO B O 1
ATOM 1660 N N . LYS B 1 62 ? 8.297 14.195 7.363 1 93.69 62 LYS B N 1
ATOM 1661 C CA . LYS B 1 62 ? 9.648 13.922 6.895 1 93.69 62 LYS B CA 1
ATOM 1662 C C . LYS B 1 62 ? 9.695 12.648 6.062 1 93.69 62 LYS B C 1
ATOM 1664 O O . LYS B 1 62 ? 9.164 11.609 6.477 1 93.69 62 LYS B O 1
ATOM 1669 N N . ASN B 1 63 ? 10.18 12.609 4.828 1 87.75 63 ASN B N 1
ATOM 1670 C CA . ASN B 1 63 ? 10.359 11.492 3.9 1 87.75 63 ASN B CA 1
ATOM 1671 C C . ASN B 1 63 ? 9.039 10.781 3.617 1 87.75 63 ASN B C 1
ATOM 1673 O O . ASN B 1 63 ? 8.93 9.57 3.809 1 87.75 63 ASN B O 1
ATOM 1677 N N . PRO B 1 64 ? 8.055 11.477 3.242 1 86.56 64 PRO B N 1
ATOM 1678 C CA . PRO B 1 64 ? 6.797 10.812 2.883 1 86.56 64 PRO B CA 1
ATOM 1679 C C . PRO B 1 64 ? 6.969 9.797 1.761 1 86.56 64 PRO B C 1
ATOM 1681 O O . PRO B 1 64 ? 7.961 9.844 1.025 1 86.56 64 PRO B O 1
ATOM 1684 N N . PRO B 1 65 ? 6.051 8.906 1.708 1 82.75 65 PRO B N 1
ATOM 1685 C CA . PRO B 1 65 ? 6.133 8 0.558 1 82.75 65 PRO B CA 1
ATOM 1686 C C . PRO B 1 65 ? 6.082 8.742 -0.777 1 82.75 65 PRO B C 1
ATOM 1688 O O . PRO B 1 65 ? 5.375 9.742 -0.904 1 82.75 65 PRO B O 1
ATOM 1691 N N . GLN B 1 66 ? 6.867 8.281 -1.709 1 78.44 66 GLN B N 1
ATOM 1692 C CA . GLN B 1 66 ? 6.898 8.914 -3.027 1 78.44 66 GLN B CA 1
ATOM 1693 C C . GLN B 1 66 ? 5.52 8.891 -3.682 1 78.44 66 GLN B C 1
ATOM 1695 O O . GLN B 1 66 ? 5.148 9.828 -4.387 1 78.44 66 GLN B O 1
ATOM 1700 N N . ARG B 1 67 ? 4.859 7.68 -3.465 1 78.25 67 ARG B N 1
ATOM 1701 C CA . ARG B 1 67 ? 3.496 7.57 -3.975 1 78.25 67 ARG B CA 1
ATOM 1702 C C . ARG B 1 67 ? 2.525 7.18 -2.865 1 78.25 67 ARG B C 1
ATOM 1704 O O . ARG B 1 67 ? 2.822 6.293 -2.059 1 78.25 67 ARG B O 1
ATOM 1711 N N . PHE B 1 68 ? 1.526 8.047 -2.748 1 84.88 68 PHE B N 1
ATOM 1712 C CA . PHE B 1 68 ? 0.5 7.699 -1.771 1 84.88 68 PHE B CA 1
ATOM 1713 C C . PHE B 1 68 ? -0.89 7.812 -2.385 1 84.88 68 PHE B C 1
ATOM 1715 O O . PHE B 1 68 ? -1.085 8.523 -3.371 1 84.88 68 PHE B O 1
ATOM 1722 N N . LEU B 1 69 ? -1.74 7.012 -1.864 1 83.69 69 LEU B N 1
ATOM 1723 C CA . LEU B 1 69 ? -3.125 6.965 -2.324 1 83.69 69 LEU B CA 1
ATOM 1724 C C . LEU B 1 69 ? -3.904 8.18 -1.828 1 83.69 69 LEU B C 1
ATOM 1726 O O . LEU B 1 69 ? -4.73 8.727 -2.559 1 83.69 69 LEU B O 1
ATOM 1730 N N . SER B 1 70 ? -3.68 8.453 -0.571 1 90.94 70 SER B N 1
ATOM 1731 C CA . SER B 1 70 ? -4.395 9.594 0.004 1 90.94 70 SER B CA 1
ATOM 1732 C C . SER B 1 70 ? -3.641 10.172 1.192 1 90.94 70 SER B C 1
ATOM 1734 O O . SER B 1 70 ? -2.799 9.5 1.792 1 90.94 70 SER B O 1
ATOM 1736 N N . CYS B 1 71 ? -3.967 11.445 1.463 1 95.38 71 CYS B N 1
ATOM 1737 C CA . CYS B 1 71 ? -3.461 12.203 2.604 1 95.38 71 CYS B CA 1
ATOM 1738 C C . CYS B 1 71 ? -4.586 12.969 3.295 1 95.38 71 CYS B C 1
ATOM 1740 O O . CYS B 1 71 ? -5.367 13.656 2.641 1 95.38 71 CYS B O 1
ATOM 1742 N N . ILE B 1 72 ? -4.668 12.836 4.613 1 97.12 72 ILE B N 1
ATOM 1743 C CA . ILE B 1 72 ? -5.723 13.484 5.379 1 97.12 72 ILE B CA 1
ATOM 1744 C C . ILE B 1 72 ? -5.117 14.211 6.578 1 97.12 72 ILE B C 1
ATOM 1746 O O . ILE B 1 72 ? -4.32 13.641 7.324 1 97.12 72 ILE B O 1
ATOM 1750 N N . TRP B 1 73 ? -5.477 15.391 6.754 1 98.56 73 TRP B N 1
ATOM 1751 C CA . TRP B 1 73 ? -5.062 16.156 7.922 1 98.56 73 TRP B CA 1
ATOM 1752 C C . TRP B 1 73 ? -6.242 16.406 8.859 1 98.56 73 TRP B C 1
ATOM 1754 O O . TRP B 1 73 ? -7.352 16.703 8.406 1 98.56 73 TRP B O 1
ATOM 1764 N N . TYR B 1 74 ? -5.941 16.359 10.141 1 98.44 74 TYR B N 1
ATOM 1765 C CA . TYR B 1 74 ? -6.902 16.609 11.211 1 98.44 74 TYR B CA 1
ATOM 1766 C C . TYR B 1 74 ? -6.379 17.641 12.195 1 98.44 74 TYR B C 1
ATOM 1768 O O . TYR B 1 74 ? -5.188 17.656 12.516 1 98.44 74 TYR B O 1
ATOM 1776 N N . ARG B 1 75 ? -7.281 18.453 12.617 1 98.31 75 ARG B N 1
ATOM 1777 C CA . ARG B 1 75 ? -6.953 19.391 13.688 1 98.31 75 ARG B CA 1
ATOM 1778 C C . ARG B 1 75 ? -7.277 18.797 15.055 1 98.31 75 ARG B C 1
ATOM 1780 O O . ARG B 1 75 ? -8.148 19.297 15.766 1 98.31 75 ARG B O 1
ATOM 1787 N N . SER B 1 76 ? -6.559 17.734 15.359 1 97.81 76 SER B N 1
ATOM 1788 C CA . SER B 1 76 ? -6.707 16.969 16.594 1 97.81 76 SER B CA 1
ATOM 1789 C C . SER B 1 76 ? -5.539 16.016 16.797 1 97.81 76 SER B C 1
ATOM 1791 O O . SER B 1 76 ? -4.68 15.883 15.914 1 97.81 76 SER B O 1
ATOM 1793 N N . VAL B 1 77 ? -5.512 15.367 17.953 1 96.44 77 VAL B N 1
ATOM 1794 C CA . VAL B 1 77 ? -4.492 14.367 18.25 1 96.44 77 VAL B CA 1
ATOM 1795 C C . VAL B 1 77 ? -4.875 13.039 17.594 1 96.44 77 VAL B C 1
ATOM 1797 O O . VAL B 1 77 ? -4.031 12.148 17.438 1 96.44 77 VAL B O 1
ATOM 1800 N N . THR B 1 78 ? -6.07 12.961 17.125 1 93.06 78 THR B N 1
ATOM 1801 C CA . THR B 1 78 ? -6.566 11.727 16.531 1 93.06 78 THR B CA 1
A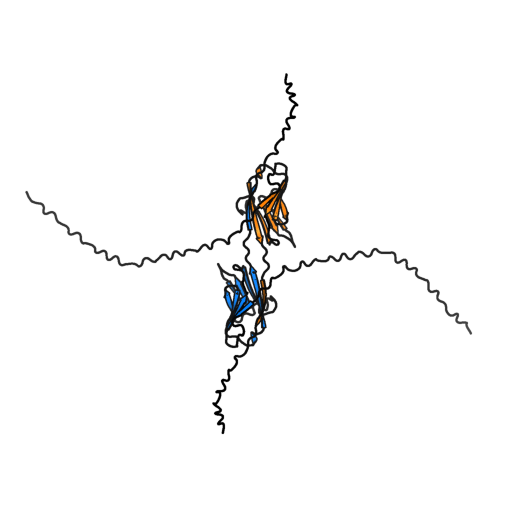TOM 1802 C C . THR B 1 78 ? -7.086 11.977 15.117 1 93.06 78 THR B C 1
ATOM 1804 O O . THR B 1 78 ? -7.262 13.133 14.711 1 93.06 78 THR B O 1
ATOM 1807 N N . ALA B 1 79 ? -7.309 10.875 14.469 1 93.31 79 ALA B N 1
ATOM 1808 C CA . ALA B 1 79 ? -7.949 10.953 13.156 1 93.31 79 ALA B CA 1
ATOM 1809 C C . ALA B 1 79 ? -9.469 10.961 13.281 1 93.31 79 ALA B C 1
ATOM 1811 O O . ALA B 1 79 ? -10.148 10.07 12.758 1 93.31 79 ALA B O 1
ATOM 1812 N N . ASP B 1 80 ? -9.93 12.031 13.852 1 92.75 80 ASP B N 1
ATOM 1813 C CA . ASP B 1 80 ? -11.367 12.195 14.078 1 92.75 80 ASP B CA 1
ATOM 1814 C C . ASP B 1 80 ? -12.016 12.969 12.93 1 92.75 80 ASP B C 1
ATOM 1816 O O . ASP B 1 80 ? -11.648 14.109 12.664 1 92.75 80 ASP B O 1
ATOM 1820 N N . GLU B 1 81 ? -13.102 12.438 12.438 1 95.25 81 GLU B N 1
ATOM 1821 C CA . GLU B 1 81 ? -13.75 13.031 11.266 1 95.25 81 GLU B CA 1
ATOM 1822 C C . GLU B 1 81 ? -14.258 14.438 11.57 1 95.25 81 GLU B C 1
ATOM 1824 O O . GLU B 1 81 ? -14.25 15.305 10.703 1 95.25 81 GLU B O 1
ATOM 1829 N N . ASN B 1 82 ? -14.602 14.695 12.742 1 96.81 82 ASN B N 1
ATOM 1830 C CA . ASN B 1 82 ? -15.094 16.016 13.109 1 96.81 82 ASN B CA 1
ATOM 1831 C C . ASN B 1 82 ? -13.969 17.047 13.102 1 96.81 82 ASN B C 1
ATOM 1833 O O . ASN B 1 82 ? -14.234 18.25 13.125 1 96.81 82 ASN B O 1
ATOM 1837 N N . SER B 1 83 ? -12.797 16.547 13.07 1 98.25 83 SER B N 1
ATOM 1838 C CA . SER B 1 83 ? -11.656 17.453 13.102 1 98.25 83 SER B CA 1
ATOM 1839 C C . SER B 1 83 ? -10.898 17.438 11.773 1 98.25 83 SER B C 1
ATOM 1841 O O . SER B 1 83 ? -9.781 17.953 11.68 1 98.25 83 SER B O 1
ATOM 1843 N N . ARG B 1 84 ? -11.508 16.875 10.789 1 98.62 84 ARG B N 1
ATOM 1844 C CA . ARG B 1 84 ? -10.82 16.75 9.508 1 98.62 84 ARG B CA 1
ATOM 1845 C C . ARG B 1 84 ? -10.672 18.094 8.82 1 98.62 84 ARG B C 1
ATOM 1847 O O . ARG B 1 84 ? -11.664 18.812 8.617 1 98.62 84 ARG B O 1
ATOM 1854 N N . ILE B 1 85 ? -9.492 18.422 8.484 1 98.62 85 ILE B N 1
ATOM 1855 C CA . ILE B 1 85 ? -9.211 19.656 7.758 1 98.62 85 ILE B CA 1
ATOM 1856 C C . ILE B 1 85 ? -9.438 19.438 6.262 1 98.62 85 ILE B C 1
ATOM 1858 O O . ILE B 1 85 ? -10.234 20.141 5.641 1 98.62 85 ILE B O 1
ATOM 1862 N N . LEU B 1 86 ? -8.781 18.406 5.719 1 98.25 86 LEU B N 1
ATOM 1863 C CA . LEU B 1 86 ? -8.93 18.125 4.297 1 98.25 86 LEU B CA 1
ATOM 1864 C C . LEU B 1 86 ? -8.461 16.703 3.977 1 98.25 86 LEU B C 1
ATOM 1866 O O . LEU B 1 86 ? -7.738 16.094 4.77 1 98.25 86 LEU B O 1
ATOM 1870 N N . THR B 1 87 ? -8.938 16.188 2.857 1 96.62 87 THR B N 1
ATOM 1871 C CA . THR B 1 87 ? -8.484 14.961 2.211 1 96.62 87 THR B CA 1
ATOM 1872 C C . THR B 1 87 ? -7.941 15.25 0.814 1 96.62 87 THR B C 1
ATOM 1874 O O . THR B 1 87 ? -8.539 16.016 0.058 1 96.62 87 THR B O 1
ATOM 1877 N N . TYR B 1 88 ? -6.816 14.648 0.526 1 95.38 88 TYR B N 1
ATOM 1878 C CA . TYR B 1 88 ? -6.203 14.859 -0.78 1 95.38 88 TYR B CA 1
ATOM 1879 C C . TYR B 1 88 ? -5.895 13.523 -1.454 1 95.38 88 TYR B C 1
ATOM 1881 O O . TYR B 1 88 ? -5.371 12.609 -0.819 1 95.38 88 TYR B O 1
ATOM 1889 N N . PHE B 1 89 ? -6.258 13.492 -2.764 1 89.12 89 PHE B N 1
ATOM 1890 C CA . PHE B 1 89 ? -5.898 12.391 -3.65 1 89.12 89 PHE B CA 1
ATOM 1891 C C . PHE B 1 89 ? -4.953 12.867 -4.746 1 89.12 89 PHE B C 1
ATOM 1893 O O . PHE B 1 89 ? -5.281 13.781 -5.504 1 89.12 89 PHE B O 1
ATOM 1900 N N . PRO B 1 90 ? -3.809 12.281 -4.816 1 88.06 90 PRO B N 1
ATOM 1901 C CA . PRO B 1 90 ? -2.801 12.766 -5.762 1 88.06 90 PRO B CA 1
ATOM 1902 C C . PRO B 1 90 ? -3.148 12.438 -7.215 1 88.06 90 PRO B C 1
ATOM 1904 O O . PRO B 1 90 ? -4.16 11.789 -7.48 1 88.06 90 PRO B O 1
ATOM 1907 N N . PRO B 1 91 ? -2.301 13.062 -8.125 1 82.56 91 PRO B N 1
ATOM 1908 C CA . PRO B 1 91 ? -2.49 12.734 -9.547 1 82.56 91 PRO B CA 1
ATOM 1909 C C . PRO B 1 91 ? -2.549 11.227 -9.805 1 82.56 91 PRO B C 1
ATOM 1911 O O . PRO B 1 91 ? -2.021 10.445 -9.008 1 82.56 91 PRO B O 1
ATOM 1914 N N . PRO B 1 92 ? -3.273 10.992 -11.07 1 79.38 92 PRO B N 1
ATOM 1915 C CA . PRO B 1 92 ? -3.557 11.805 -12.25 1 79.38 92 PRO B CA 1
ATOM 1916 C C . PRO B 1 92 ? -4.816 12.656 -12.102 1 79.38 92 PRO B C 1
ATOM 1918 O O . PRO B 1 92 ? -5.031 13.594 -12.875 1 79.38 92 PRO B O 1
ATOM 1921 N N . ASN B 1 93 ? -5.723 12.344 -11.266 1 85.25 93 ASN B N 1
ATOM 1922 C CA . ASN B 1 93 ? -6.91 13.156 -11.031 1 85.25 93 ASN B CA 1
ATOM 1923 C C . ASN B 1 93 ? -6.922 13.734 -9.617 1 85.25 93 ASN B C 1
ATOM 1925 O O . ASN B 1 93 ? -7.68 13.273 -8.766 1 85.25 93 ASN B O 1
ATOM 1929 N N . PRO B 1 94 ? -6.137 14.695 -9.438 1 88.81 94 PRO B N 1
ATOM 1930 C CA . PRO B 1 94 ? -6.012 15.227 -8.078 1 88.81 94 PRO B CA 1
ATOM 1931 C C . PRO B 1 94 ? -7.305 15.844 -7.559 1 88.81 94 PRO B C 1
ATOM 1933 O O . PRO B 1 94 ? -7.969 16.594 -8.289 1 88.81 94 PRO B O 1
ATOM 1936 N N . ILE B 1 95 ? -7.668 15.461 -6.367 1 91.56 95 ILE B N 1
ATOM 1937 C CA . ILE B 1 95 ? -8.875 15.961 -5.719 1 91.56 95 ILE B CA 1
ATOM 1938 C C . ILE B 1 95 ? -8.555 16.375 -4.285 1 91.56 95 ILE B C 1
ATOM 1940 O O . ILE B 1 95 ? -7.844 15.656 -3.572 1 91.56 95 ILE B O 1
ATOM 1944 N N . GLN B 1 96 ? -8.969 17.547 -3.912 1 93.31 96 GLN B N 1
ATOM 1945 C CA . GLN B 1 96 ? -8.969 17.969 -2.514 1 93.31 96 GLN B CA 1
ATOM 1946 C C . GLN B 1 96 ? -10.391 18.125 -1.984 1 93.31 96 GLN B C 1
ATOM 1948 O O . GLN B 1 96 ? -11.203 18.844 -2.572 1 93.31 96 GLN B O 1
ATOM 1953 N N . GLN B 1 97 ? -10.648 17.406 -0.951 1 96.12 97 GLN B N 1
ATOM 1954 C CA . GLN B 1 97 ? -11.93 17.531 -0.263 1 96.12 97 GLN B CA 1
ATOM 1955 C C . GLN B 1 97 ? -11.758 18.188 1.104 1 96.12 97 GLN B C 1
ATOM 1957 O O . GLN B 1 97 ? -11.102 17.641 1.988 1 96.12 97 GLN B O 1
ATOM 1962 N N . ASN B 1 98 ? -12.453 19.281 1.304 1 97.56 98 ASN B N 1
ATOM 1963 C CA . ASN B 1 98 ? -12.367 19.984 2.578 1 97.56 98 ASN B CA 1
ATOM 1964 C C . ASN B 1 98 ? -13.289 19.359 3.625 1 97.56 98 ASN B C 1
ATOM 1966 O O . ASN B 1 98 ? -14.375 18.875 3.295 1 97.56 98 ASN B O 1
ATOM 1970 N N . GLY B 1 99 ? -12.742 19.359 4.816 1 97.88 99 GLY B N 1
ATOM 1971 C CA . GLY B 1 99 ? -13.531 18.844 5.922 1 97.88 99 GLY B CA 1
ATOM 1972 C C . GLY B 1 99 ? -14.117 19.938 6.797 1 97.88 99 GLY B C 1
ATOM 1973 O O . GLY B 1 99 ? -14.086 21.109 6.434 1 97.88 99 GLY B O 1
ATOM 1974 N N . SER B 1 100 ? -14.711 19.516 7.918 1 97.69 100 SER B N 1
ATOM 1975 C CA . SER B 1 100 ? -15.43 20.422 8.805 1 97.69 100 SER B CA 1
ATOM 1976 C C . SER B 1 100 ? -14.477 21.422 9.469 1 97.69 100 SER B C 1
ATOM 1978 O O . SER B 1 100 ? -14.875 22.516 9.828 1 97.69 100 SER B O 1
ATOM 1980 N N . ALA B 1 101 ? -13.242 21.078 9.539 1 97.88 101 ALA B N 1
ATOM 1981 C CA . ALA B 1 101 ? -12.289 21.922 10.25 1 97.88 101 ALA B CA 1
ATOM 1982 C C . ALA B 1 101 ? -11.508 22.797 9.273 1 97.88 101 ALA B C 1
ATOM 1984 O O . ALA B 1 101 ? -10.586 23.516 9.68 1 97.88 101 ALA B O 1
ATOM 1985 N N . HIS B 1 102 ? -11.844 22.719 8.047 1 97.94 102 HIS B N 1
ATOM 1986 C CA . HIS B 1 102 ? -11.195 23.594 7.074 1 97.94 102 HIS B CA 1
ATOM 1987 C C . HIS B 1 102 ? -11.641 25.047 7.238 1 97.94 102 HIS B C 1
ATOM 1989 O O . HIS B 1 102 ? -12.828 25.312 7.418 1 97.94 102 HIS B O 1
ATOM 1995 N N . THR B 1 103 ? -10.758 25.984 7.137 1 95.88 103 THR B N 1
ATOM 1996 C CA . THR B 1 103 ? -11.094 27.375 7.379 1 95.88 103 THR B CA 1
ATOM 1997 C C . THR B 1 103 ? -10.945 28.203 6.102 1 95.88 103 THR B C 1
ATOM 1999 O O . THR B 1 103 ? -11.305 29.375 6.07 1 95.88 103 THR B O 1
ATOM 2002 N N . GLY B 1 104 ? -10.406 27.594 5.098 1 95.12 104 GLY B N 1
ATOM 2003 C CA . GLY B 1 104 ? -10.109 28.328 3.873 1 95.12 104 GLY B CA 1
ATOM 2004 C C . GLY B 1 104 ? -8.664 28.781 3.779 1 95.12 104 GLY B C 1
ATOM 2005 O O . GLY B 1 104 ? -8.227 29.25 2.73 1 95.12 104 GLY B O 1
ATOM 2006 N N . ARG B 1 105 ? -7.922 28.562 4.84 1 94.81 105 ARG B N 1
ATOM 2007 C CA . ARG B 1 105 ? -6.543 29.031 4.891 1 94.81 105 ARG B CA 1
ATOM 2008 C C . ARG B 1 105 ? -5.566 27.875 4.75 1 94.81 105 ARG B C 1
ATOM 2010 O O . ARG B 1 105 ? -4.352 28.062 4.828 1 94.81 105 ARG B O 1
ATOM 2017 N N . GLU B 1 106 ? -6.086 26.641 4.641 1 97.19 106 GLU B N 1
ATOM 2018 C CA . GLU B 1 106 ? -5.262 25.438 4.543 1 97.19 106 GLU B CA 1
ATOM 2019 C C . GLU B 1 106 ? -5.176 24.953 3.1 1 97.19 106 GLU B C 1
ATOM 2021 O O . GLU B 1 106 ? -6.188 24.875 2.402 1 97.19 106 GLU B O 1
ATOM 2026 N N . THR B 1 107 ? -3.994 24.688 2.719 1 94.81 107 THR B N 1
ATOM 2027 C CA . THR B 1 107 ? -3.754 24.078 1.42 1 94.81 107 THR B CA 1
ATOM 2028 C C . THR B 1 107 ? -2.748 22.938 1.541 1 94.81 107 THR B C 1
ATOM 2030 O O . THR B 1 107 ? -1.929 22.922 2.463 1 94.81 107 THR B O 1
ATOM 2033 N N . LEU B 1 108 ? -2.879 22.031 0.53 1 94.75 108 LEU B N 1
ATOM 2034 C CA . LEU B 1 108 ? -1.949 20.922 0.528 1 94.75 108 LEU B CA 1
ATOM 2035 C C . LEU B 1 108 ? -0.757 21.203 -0.38 1 94.75 108 LEU B C 1
ATOM 2037 O O . LEU B 1 108 ? -0.917 21.766 -1.464 1 94.75 108 LEU B O 1
ATOM 2041 N N . GLY B 1 109 ? 0.412 20.812 0.145 1 91.44 109 GLY B N 1
ATOM 2042 C CA . GLY B 1 109 ? 1.627 20.891 -0.65 1 91.44 109 GLY B CA 1
ATOM 2043 C C . GLY B 1 109 ? 2.193 19.547 -1.019 1 91.44 109 GLY B C 1
ATOM 2044 O O . GLY B 1 109 ? 1.567 18.516 -0.759 1 91.44 109 GLY B O 1
ATOM 2045 N N . PRO B 1 110 ? 3.332 19.547 -1.717 1 89.31 110 PRO B N 1
ATOM 2046 C CA . PRO B 1 110 ? 3.986 18.281 -2.072 1 89.31 110 PRO B CA 1
ATOM 2047 C C . PRO B 1 110 ? 4.293 17.406 -0.854 1 89.31 110 PRO B C 1
ATOM 2049 O O . PRO B 1 110 ? 4.617 17.938 0.216 1 89.31 110 PRO B O 1
ATOM 2052 N N . GLY B 1 111 ? 4.156 16.109 -1.029 1 90.06 111 GLY B N 1
ATOM 2053 C CA . GLY B 1 111 ? 4.504 15.172 0.033 1 90.06 111 GLY B CA 1
ATOM 2054 C C . GLY B 1 111 ? 3.525 15.195 1.19 1 90.06 111 GLY B C 1
ATOM 2055 O O . GLY B 1 111 ? 3.895 14.898 2.328 1 90.06 111 GLY B O 1
ATOM 2056 N N . CYS B 1 112 ? 2.396 15.789 0.924 1 95.94 112 CYS B N 1
ATOM 2057 C CA . CYS B 1 112 ? 1.335 15.828 1.924 1 95.94 112 CYS B CA 1
ATOM 2058 C C . CYS B 1 112 ? 1.6 16.922 2.961 1 95.94 112 CYS B C 1
ATOM 2060 O O . CYS B 1 112 ? 1.175 16.797 4.109 1 95.94 112 CYS B O 1
ATOM 2062 N N . ALA B 1 113 ? 2.293 17.922 2.631 1 97.06 113 ALA B N 1
ATOM 2063 C CA . ALA B 1 113 ? 2.475 19.047 3.537 1 97.06 113 ALA B CA 1
ATOM 2064 C C . ALA B 1 113 ? 1.182 19.844 3.686 1 97.06 113 ALA B C 1
ATOM 2066 O O . ALA B 1 113 ? 0.429 20 2.723 1 97.06 113 ALA B O 1
ATOM 2067 N N . LEU B 1 114 ? 0.952 20.344 4.84 1 98.62 114 LEU B N 1
ATOM 2068 C CA . LEU B 1 114 ? -0.152 21.266 5.09 1 98.62 114 LEU B CA 1
ATOM 2069 C C . LEU B 1 114 ? 0.354 22.688 5.23 1 98.62 114 LEU B C 1
ATOM 2071 O O . LEU B 1 114 ? 1.146 22.984 6.125 1 98.62 114 LEU B O 1
ATOM 2075 N N . ASN B 1 115 ? -0.133 23.531 4.395 1 98.38 115 ASN B N 1
ATOM 2076 C CA . ASN B 1 115 ? 0.225 24.938 4.438 1 98.38 115 ASN B CA 1
ATOM 2077 C C . ASN B 1 115 ? -0.913 25.781 4.996 1 98.38 115 ASN B C 1
ATOM 2079 O O . ASN B 1 115 ? -2.074 25.594 4.633 1 98.38 115 ASN B O 1
ATOM 2083 N N . MET B 1 116 ? -0.535 26.734 5.867 1 98.38 116 MET B N 1
ATOM 2084 C CA . MET B 1 116 ? -1.492 27.688 6.41 1 98.38 116 MET B CA 1
ATOM 2085 C C . MET B 1 116 ? -0.928 29.109 6.367 1 98.38 116 MET B C 1
ATOM 2087 O O . MET B 1 116 ? 0.256 29.312 6.637 1 98.38 116 MET B O 1
ATOM 2091 N N . ALA B 1 117 ? -1.784 29.938 6.039 1 96.81 117 ALA B N 1
ATOM 2092 C CA . ALA B 1 117 ? -1.411 31.359 6.008 1 96.81 117 ALA B CA 1
ATOM 2093 C C . ALA B 1 117 ? -2.322 32.188 6.91 1 96.81 117 ALA B C 1
ATOM 2095 O O . ALA B 1 117 ? -3.398 31.719 7.305 1 96.81 117 ALA B O 1
ATOM 2096 N N . GLY B 1 118 ? -1.823 33.406 7.234 1 96.81 118 GLY B N 1
ATOM 2097 C CA . GLY B 1 118 ? -2.625 34.25 8.086 1 96.81 118 GLY B CA 1
ATOM 2098 C C . GLY B 1 118 ? -2.947 33.656 9.43 1 96.81 118 GLY B C 1
ATOM 2099 O O . GLY B 1 118 ? -4.105 33.625 9.844 1 96.81 118 GLY B O 1
ATOM 2100 N N . LEU B 1 119 ? -1.964 33.219 10.078 1 97.69 119 LEU B N 1
ATOM 2101 C CA . LEU B 1 119 ? -2.125 32.469 11.305 1 97.69 119 LEU B CA 1
ATOM 2102 C C . LEU B 1 119 ? -2.736 33.312 12.406 1 97.69 119 LEU B C 1
ATOM 2104 O O . LEU B 1 119 ? -2.438 34.5 12.508 1 97.69 119 LEU B O 1
ATOM 2108 N N . MET B 1 120 ? -3.561 32.688 13.203 1 97 120 MET B N 1
ATOM 2109 C CA . MET B 1 120 ? -4.102 33.25 14.445 1 97 120 MET B CA 1
ATOM 2110 C C . MET B 1 120 ? -3.662 32.438 15.648 1 97 120 MET B C 1
ATOM 2112 O O . MET B 1 120 ? -3.197 31.297 15.5 1 97 120 MET B O 1
ATOM 2116 N N . LEU B 1 121 ? -3.799 33 16.828 1 96.81 121 LEU B N 1
ATOM 2117 C CA . LEU B 1 121 ? -3.383 32.312 18.047 1 96.81 121 LEU B CA 1
ATOM 2118 C C . LEU B 1 121 ? -4.172 31.016 18.234 1 96.81 121 LEU B C 1
ATOM 2120 O O . LEU B 1 121 ? -3.641 30.031 18.75 1 96.81 121 LEU B O 1
ATOM 2124 N N . ASN B 1 122 ? -5.371 30.969 17.75 1 96.31 122 ASN B N 1
ATOM 2125 C CA . ASN B 1 122 ? -6.219 29.797 17.969 1 96.31 122 ASN B CA 1
ATOM 2126 C C . ASN B 1 122 ? -5.871 28.656 17.031 1 96.31 122 ASN B C 1
ATOM 2128 O O . ASN B 1 122 ? -6.512 27.609 17.062 1 96.31 122 ASN B O 1
ATOM 2132 N N . TYR B 1 123 ? -4.914 28.875 16.234 1 97.31 123 TYR B N 1
ATOM 2133 C CA . TYR B 1 123 ? -4.395 27.797 15.406 1 97.31 123 TYR B CA 1
ATOM 2134 C C . TYR B 1 123 ? -3.457 26.906 16.219 1 97.31 123 TYR B C 1
ATOM 2136 O O . TYR B 1 123 ? -3.139 25.781 15.789 1 97.31 123 TYR B O 1
ATOM 2144 N N . THR B 1 124 ? -3.014 27.375 17.359 1 98.19 124 THR B N 1
ATOM 2145 C CA . THR B 1 124 ? -2.209 26.562 18.266 1 98.19 124 THR B CA 1
ATOM 2146 C C . THR B 1 124 ? -2.953 25.281 18.656 1 98.19 124 THR B C 1
ATOM 2148 O O . THR B 1 124 ? -4.117 25.328 19.047 1 98.19 124 THR B O 1
ATOM 2151 N N . GLY B 1 125 ? -2.25 24.203 18.547 1 98.06 125 GLY B N 1
ATOM 2152 C CA . GLY B 1 125 ? -2.877 22.938 18.906 1 98.06 125 GLY B CA 1
ATOM 2153 C C . GLY B 1 125 ? -2.266 21.75 18.188 1 98.06 125 GLY B C 1
ATOM 2154 O O . GLY B 1 125 ? -1.146 21.828 17.672 1 98.06 125 GLY B O 1
ATOM 2155 N N . ASN B 1 126 ? -2.971 20.641 18.234 1 98.44 126 ASN B N 1
ATOM 2156 C CA . ASN B 1 126 ? -2.504 19.391 17.625 1 98.44 126 ASN B CA 1
ATOM 2157 C C . ASN B 1 126 ? -2.979 19.25 16.188 1 98.44 126 ASN B C 1
ATOM 2159 O O . ASN B 1 126 ? -4.117 19.594 15.867 1 98.44 126 ASN B O 1
ATOM 2163 N N . TYR B 1 127 ? -2.137 18.719 15.438 1 98.56 127 TYR B N 1
ATOM 2164 C CA . TYR B 1 127 ? -2.43 18.344 14.055 1 98.56 127 TYR B CA 1
ATOM 2165 C C . TYR B 1 127 ? -1.967 16.922 13.758 1 98.56 127 TYR B C 1
ATOM 2167 O O . TYR B 1 127 ? -0.831 16.562 14.07 1 98.56 127 TYR B O 1
ATOM 2175 N N . THR B 1 128 ? -2.822 16.156 13.148 1 97.81 128 THR B N 1
ATOM 2176 C CA . THR B 1 128 ? -2.527 14.766 12.828 1 97.81 128 THR B CA 1
ATOM 2177 C C . THR B 1 128 ? -2.668 14.516 11.336 1 97.81 128 THR B C 1
ATOM 2179 O O . THR B 1 128 ? -3.611 14.992 10.703 1 97.81 128 THR B O 1
ATOM 2182 N N . VAL B 1 129 ? -1.696 13.758 10.781 1 97.5 129 VAL B N 1
ATOM 2183 C CA . VAL B 1 129 ? -1.768 13.391 9.375 1 97.5 129 VAL B CA 1
ATOM 2184 C C . VAL B 1 129 ? -1.921 11.883 9.242 1 97.5 129 VAL B C 1
ATOM 2186 O O . VAL B 1 129 ? -1.325 11.117 10.008 1 97.5 129 VAL B O 1
ATOM 2189 N N . LEU B 1 130 ? -2.725 11.5 8.328 1 94.81 130 LEU B N 1
ATOM 2190 C CA . LEU B 1 130 ? -2.891 10.117 7.895 1 94.81 130 LEU B CA 1
ATOM 2191 C C . LEU B 1 130 ? -2.529 9.961 6.422 1 94.81 130 LEU B C 1
ATOM 2193 O O . LEU B 1 130 ? -3.148 10.594 5.559 1 94.81 130 LEU B O 1
ATOM 2197 N N . ILE B 1 131 ? -1.474 9.148 6.145 1 92.62 131 ILE B N 1
ATOM 2198 C CA . ILE B 1 131 ? -1.049 8.922 4.77 1 92.62 131 ILE B CA 1
ATOM 2199 C C . ILE B 1 131 ? -1.211 7.445 4.414 1 92.62 131 ILE B C 1
ATOM 2201 O O . ILE B 1 131 ? -0.609 6.578 5.055 1 92.62 131 ILE B O 1
ATOM 2205 N N . ALA B 1 132 ? -1.948 7.191 3.426 1 87.25 132 ALA B N 1
ATOM 2206 C CA . ALA B 1 132 ? -2.08 5.832 2.906 1 87.25 132 ALA B CA 1
ATOM 2207 C C . ALA B 1 132 ? -1.17 5.617 1.701 1 87.25 132 ALA B C 1
ATOM 2209 O O . ALA B 1 132 ? -1.259 6.344 0.709 1 87.25 132 ALA B O 1
ATOM 2210 N N . SER B 1 133 ? -0.264 4.719 1.798 1 79.12 133 SER B N 1
ATOM 2211 C CA . SER B 1 133 ? 0.698 4.469 0.729 1 79.12 133 SER B CA 1
ATOM 2212 C C . SER B 1 133 ? 0.088 3.611 -0.374 1 79.12 133 SER B C 1
ATOM 2214 O O . SER B 1 133 ? -0.823 2.818 -0.12 1 79.12 133 SER B O 1
ATOM 2216 N N . ARG B 1 134 ? 0.515 4.012 -1.599 1 69.5 134 ARG B N 1
ATOM 2217 C CA . ARG B 1 134 ? 0.184 3.178 -2.75 1 69.5 134 ARG B CA 1
ATOM 2218 C C . ARG B 1 134 ? 1.232 2.09 -2.955 1 69.5 134 ARG B C 1
ATOM 2220 O O . ARG B 1 134 ? 2.432 2.371 -2.977 1 69.5 134 ARG B O 1
ATOM 2227 N N . THR B 1 135 ? 0.989 0.894 -2.621 1 67.62 135 THR B N 1
ATOM 2228 C CA . THR B 1 135 ? 1.969 -0.136 -2.945 1 67.62 135 THR B CA 1
ATOM 2229 C C . THR B 1 135 ? 1.745 -0.67 -4.359 1 67.62 135 THR B C 1
ATOM 2231 O O . THR B 1 135 ? 0.613 -0.7 -4.844 1 67.62 135 THR B O 1
ATOM 2234 N N . ASN B 1 136 ? 2.848 -0.745 -5.07 1 72.81 136 ASN B N 1
ATOM 2235 C CA . ASN B 1 136 ? 2.768 -1.486 -6.324 1 72.81 136 ASN B CA 1
ATOM 2236 C C . ASN B 1 136 ? 2.553 -2.977 -6.082 1 72.81 136 ASN B C 1
ATOM 2238 O O . ASN B 1 136 ? 3.211 -3.572 -5.223 1 72.81 136 ASN B O 1
ATOM 2242 N N . PRO B 1 137 ? 1.532 -3.426 -6.754 1 82.12 137 PRO B N 1
ATOM 2243 C CA . PRO B 1 137 ? 1.363 -4.871 -6.57 1 82.12 137 PRO B CA 1
ATOM 2244 C C . PRO B 1 137 ? 2.512 -5.68 -7.172 1 82.12 137 PRO B C 1
ATOM 2246 O O . PRO B 1 137 ? 3.225 -5.188 -8.047 1 82.12 137 PRO B O 1
ATOM 2249 N N . ILE B 1 138 ? 2.781 -6.855 -6.613 1 86.25 138 ILE B N 1
ATOM 2250 C CA . ILE B 1 138 ? 3.713 -7.824 -7.18 1 86.25 138 ILE B CA 1
ATOM 2251 C C . ILE B 1 138 ? 3.033 -8.602 -8.305 1 86.25 138 ILE B C 1
ATOM 2253 O O . ILE B 1 138 ? 1.931 -9.125 -8.133 1 86.25 138 ILE B O 1
ATOM 2257 N N . LEU B 1 139 ? 3.596 -8.523 -9.508 1 91.94 139 LEU B N 1
ATOM 2258 C CA . LEU B 1 139 ? 3.164 -9.328 -10.648 1 91.94 139 LEU B CA 1
ATOM 2259 C C . LEU B 1 139 ? 4.305 -10.195 -11.164 1 91.94 139 LEU B C 1
ATOM 2261 O O . LEU B 1 139 ? 5.332 -9.688 -11.609 1 91.94 139 LEU B O 1
ATOM 2265 N N . SER B 1 140 ? 4.148 -11.492 -11.039 1 95.5 140 SER B N 1
ATOM 2266 C CA . SER B 1 140 ? 5.215 -12.398 -11.461 1 95.5 140 SER B CA 1
ATOM 2267 C C . SER B 1 140 ? 4.652 -13.625 -12.172 1 95.5 140 SER B C 1
ATOM 2269 O O . SER B 1 140 ? 3.568 -14.102 -11.828 1 95.5 140 SER B O 1
ATOM 2271 N N . THR B 1 141 ? 5.383 -14.133 -13.117 1 96.5 141 THR B N 1
ATOM 2272 C CA . THR B 1 141 ? 4.977 -15.281 -13.93 1 96.5 141 THR B CA 1
ATOM 2273 C C . THR B 1 141 ? 6.016 -16.391 -13.844 1 96.5 141 THR B C 1
ATOM 2275 O O . THR B 1 141 ? 7.215 -16.125 -13.75 1 96.5 141 THR B O 1
ATOM 2278 N N . VAL B 1 142 ? 5.523 -17.609 -13.859 1 97.75 142 VAL B N 1
ATOM 2279 C CA . VAL B 1 142 ? 6.402 -18.781 -13.914 1 97.75 142 VAL B CA 1
ATOM 2280 C C . VAL B 1 142 ? 5.863 -19.781 -14.938 1 97.75 142 VAL B C 1
ATOM 2282 O O . VAL B 1 142 ? 4.66 -19.828 -15.195 1 97.75 142 VAL B O 1
ATOM 2285 N N . VAL B 1 143 ? 6.742 -20.531 -15.539 1 98.12 143 VAL B N 1
ATOM 2286 C CA . VAL B 1 143 ? 6.352 -21.625 -16.422 1 98.12 143 VAL B CA 1
ATOM 2287 C C . VAL B 1 143 ? 6.414 -22.953 -15.664 1 98.12 143 VAL B C 1
ATOM 2289 O O . VAL B 1 143 ? 7.449 -23.297 -15.078 1 98.12 143 VAL B O 1
ATOM 2292 N N . LEU B 1 144 ? 5.371 -23.609 -15.648 1 98.44 144 LEU B N 1
ATOM 2293 C CA . LEU B 1 144 ? 5.328 -24.953 -15.078 1 98.44 144 LEU B CA 1
ATOM 2294 C C . LEU B 1 144 ? 5.465 -26.016 -16.172 1 98.44 144 LEU B C 1
ATOM 2296 O O . LEU B 1 144 ? 4.727 -26 -17.156 1 98.44 144 LEU B O 1
ATOM 2300 N N . HIS B 1 145 ? 6.387 -26.922 -15.992 1 98.25 145 HIS B N 1
ATOM 2301 C CA . HIS B 1 145 ? 6.551 -28.078 -16.859 1 98.25 145 HIS B CA 1
ATOM 2302 C C . HIS B 1 145 ? 6.254 -29.375 -16.125 1 98.25 145 HIS B C 1
ATOM 2304 O O . HIS B 1 145 ? 7.039 -29.797 -15.273 1 98.25 145 HIS B O 1
ATOM 2310 N N . VAL B 1 146 ? 5.203 -29.922 -16.469 1 98.06 146 VAL B N 1
ATOM 2311 C CA . VAL B 1 146 ? 4.855 -31.219 -15.898 1 98.06 146 VAL B CA 1
ATOM 2312 C C . VAL B 1 146 ? 5.344 -32.344 -16.812 1 98.06 146 VAL B C 1
ATOM 2314 O O . VAL B 1 146 ? 5.137 -32.281 -18.031 1 98.06 146 VAL B O 1
ATOM 2317 N N . ARG B 1 147 ? 5.973 -33.375 -16.234 1 97.38 147 ARG B N 1
ATOM 2318 C CA . ARG B 1 147 ? 6.543 -34.469 -17.047 1 97.38 147 ARG B CA 1
ATOM 2319 C C . ARG B 1 147 ? 5.945 -35.812 -16.656 1 97.38 147 ARG B C 1
ATOM 2321 O O . ARG B 1 147 ? 5.395 -35.969 -15.57 1 97.38 147 ARG B O 1
ATOM 2328 N N . ASN B 1 148 ? 5.969 -36.75 -17.531 1 95.62 148 ASN B N 1
ATOM 2329 C CA . ASN B 1 148 ? 5.617 -38.125 -17.219 1 95.62 148 ASN B CA 1
ATOM 2330 C C . ASN B 1 148 ? 6.641 -38.781 -16.281 1 95.62 148 ASN B C 1
ATOM 2332 O O . ASN B 1 148 ? 7.844 -38.531 -16.422 1 95.62 148 ASN B O 1
ATOM 2336 N N . PRO B 1 149 ? 6.156 -39.562 -15.367 1 91.19 149 PRO B N 1
ATOM 2337 C CA . PRO B 1 149 ? 7.117 -40.25 -14.508 1 91.19 149 PRO B CA 1
ATOM 2338 C C . PRO B 1 149 ? 8.094 -41.094 -15.297 1 91.19 149 PRO B C 1
ATOM 2340 O O . PRO B 1 149 ? 7.727 -41.688 -16.312 1 91.19 149 PRO B O 1
ATOM 2343 N N . VAL B 1 150 ? 9.43 -40.969 -15.094 1 82.19 150 VAL B N 1
ATOM 2344 C CA . VAL B 1 150 ? 10.43 -41.781 -15.781 1 82.19 150 VAL B CA 1
ATOM 2345 C C . VAL B 1 150 ? 10.344 -43.219 -15.305 1 82.19 150 VAL B C 1
ATOM 2347 O O . VAL B 1 150 ? 10.281 -43.5 -14.102 1 82.19 150 VAL B O 1
ATOM 2350 N N . SER B 1 151 ? 9.773 -44.062 -16.047 1 73 151 SER B N 1
ATOM 2351 C CA . SER B 1 151 ? 9.797 -45.5 -15.758 1 73 151 SER B CA 1
ATOM 2352 C C . SER B 1 151 ? 11.219 -46 -15.539 1 73 151 SER B C 1
ATOM 2354 O O . SER B 1 151 ? 12.102 -45.75 -16.375 1 73 151 SER B O 1
ATOM 2356 N N . THR B 1 152 ? 11.742 -45.781 -14.406 1 61.12 152 THR B N 1
ATOM 2357 C CA . THR B 1 152 ? 13 -46.5 -14.242 1 61.12 152 THR B CA 1
ATOM 2358 C C . THR B 1 152 ? 12.867 -47.938 -14.75 1 61.12 152 THR B C 1
ATOM 2360 O O . THR B 1 152 ? 12.109 -48.75 -14.188 1 61.12 152 THR B O 1
ATOM 2363 N N . ASN B 1 153 ? 12.664 -48.094 -16.016 1 56.41 153 ASN B N 1
ATOM 2364 C CA . ASN B 1 153 ? 12.922 -49.5 -16.375 1 56.41 153 ASN B CA 1
ATOM 2365 C C . ASN B 1 153 ? 14.164 -50.031 -15.672 1 56.41 153 ASN B C 1
ATOM 2367 O O . ASN B 1 153 ? 15.273 -49.594 -15.938 1 56.41 153 ASN B O 1
ATOM 2371 N N . HIS B 1 154 ? 14.023 -50.188 -14.461 1 53.16 154 HIS B N 1
ATOM 2372 C CA . HIS B 1 154 ? 15.047 -51.062 -13.883 1 53.16 154 HIS B CA 1
ATOM 2373 C C . HIS B 1 154 ? 15.328 -52.25 -14.781 1 53.16 154 HIS B C 1
ATOM 2375 O O . HIS B 1 154 ? 14.492 -53.156 -14.922 1 53.16 154 HIS B O 1
ATOM 2381 N N . SER B 1 155 ? 15.82 -52.062 -15.945 1 50.84 155 SER B N 1
ATOM 2382 C CA . SER B 1 155 ? 16.422 -53.281 -16.5 1 50.84 155 SER B CA 1
ATOM 2383 C C . SER B 1 155 ? 17.219 -54.031 -15.438 1 50.84 155 SER B C 1
ATOM 2385 O O . SER B 1 155 ? 18.094 -53.438 -14.781 1 50.84 155 SER B O 1
ATOM 2387 N N . ASP B 1 156 ? 16.641 -54.875 -14.781 1 54.28 156 ASP B N 1
ATOM 2388 C CA . ASP B 1 156 ? 17.406 -55.875 -14.039 1 54.28 156 ASP B CA 1
ATOM 2389 C C . ASP B 1 156 ? 18.75 -56.125 -14.695 1 54.28 156 ASP B C 1
ATOM 2391 O O . ASP B 1 156 ? 18.828 -56.5 -15.875 1 54.28 156 ASP B O 1
ATOM 2395 N N . PRO B 1 157 ? 19.812 -55.406 -14.367 1 53.28 157 PRO B N 1
ATOM 2396 C CA . PRO B 1 157 ? 21.109 -55.844 -14.891 1 53.28 157 PRO B CA 1
ATOM 2397 C C . PRO B 1 157 ? 21.25 -57.375 -14.883 1 53.28 157 PRO B C 1
ATOM 2399 O O . PRO B 1 157 ? 21.203 -58 -13.82 1 53.28 157 PRO B O 1
ATOM 2402 N N . SER B 1 158 ? 20.562 -58.062 -15.617 1 50.5 158 SER B N 1
ATOM 2403 C CA . SER B 1 158 ? 21.016 -59.438 -15.758 1 50.5 158 SER B CA 1
ATOM 2404 C C . SER B 1 158 ? 22.531 -59.531 -15.734 1 50.5 158 SER B C 1
ATOM 2406 O O . SER B 1 158 ? 23.219 -58.688 -16.344 1 50.5 158 SER B O 1
ATOM 2408 N N . THR B 1 159 ? 23.125 -60 -14.547 1 51.03 159 THR B N 1
ATOM 2409 C CA . THR B 1 159 ? 24.5 -60.406 -14.258 1 51.03 159 THR B CA 1
ATOM 2410 C C . THR B 1 159 ? 25.156 -61.031 -15.484 1 51.03 159 THR B C 1
ATOM 2412 O O . THR B 1 159 ? 24.812 -62.125 -15.883 1 51.03 159 THR B O 1
ATOM 2415 N N . VAL B 1 160 ? 25.328 -60.312 -16.516 1 50.69 160 VAL B N 1
ATOM 2416 C CA . VAL B 1 160 ? 26.156 -60.844 -17.578 1 50.69 160 VAL B CA 1
ATOM 2417 C C . VAL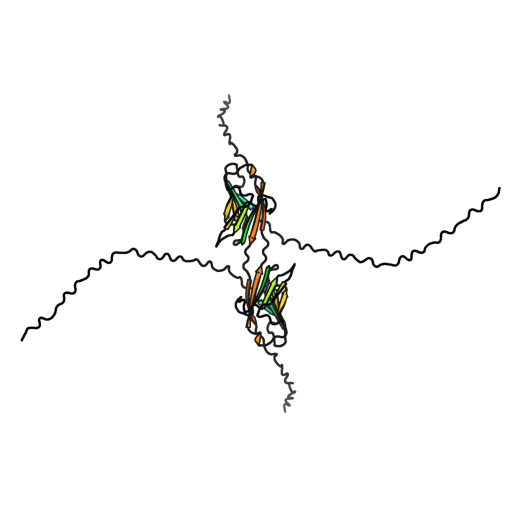 B 1 160 ? 27.531 -61.188 -17.031 1 50.69 160 VAL B C 1
ATOM 2419 O O . VAL B 1 160 ? 28.266 -60.312 -16.578 1 50.69 160 VAL B O 1
ATOM 2422 N N . THR B 1 161 ? 27.641 -62.406 -16.312 1 49.34 161 THR B N 1
ATOM 2423 C CA . THR B 1 161 ? 28.891 -63.031 -15.93 1 49.34 161 THR B CA 1
ATOM 2424 C C . THR B 1 161 ? 29.812 -63.188 -17.141 1 49.34 161 THR B C 1
ATOM 2426 O O . THR B 1 161 ? 29.469 -63.875 -18.109 1 49.34 161 THR B O 1
ATOM 2429 N N . LEU B 1 162 ? 30.438 -62.156 -17.578 1 50.97 162 LEU B N 1
ATOM 2430 C CA . LEU B 1 162 ? 31.5 -62.25 -18.562 1 50.97 162 LEU B CA 1
ATOM 2431 C C . LEU B 1 162 ? 32.562 -63.281 -18.125 1 50.97 162 LEU B C 1
ATOM 2433 O O . LEU B 1 162 ? 33.25 -63.062 -17.125 1 50.97 162 LEU B O 1
ATOM 2437 N N . ALA B 1 163 ? 32.281 -64.5 -18.328 1 46.41 163 ALA B N 1
ATOM 2438 C CA . ALA B 1 163 ? 33.25 -65.562 -18.219 1 46.41 163 ALA B CA 1
ATOM 2439 C C . ALA B 1 163 ? 34.469 -65.312 -19.109 1 46.41 163 ALA B C 1
ATOM 2441 O O . ALA B 1 163 ? 34.312 -65.062 -20.312 1 46.41 163 ALA B O 1
ATOM 2442 N N . CYS B 1 164 ? 35.375 -64.5 -18.656 1 51.91 164 CYS B N 1
ATOM 2443 C CA . CYS B 1 164 ? 36.688 -64.438 -19.266 1 51.91 164 CYS B CA 1
ATOM 2444 C C . CYS B 1 164 ? 37.312 -65.812 -19.391 1 51.91 164 CYS B C 1
ATOM 2446 O O . CYS B 1 164 ? 37.406 -66.562 -18.391 1 51.91 164 CYS B O 1
ATOM 2448 N N . GLU B 1 165 ? 37.062 -66.375 -20.453 1 46.41 165 GLU B N 1
ATOM 2449 C CA . GLU B 1 165 ? 37.938 -67.438 -20.781 1 46.41 165 GLU B CA 1
ATOM 2450 C C . GLU B 1 165 ? 39.406 -67 -20.781 1 46.41 165 GLU B C 1
ATOM 2452 O O . GLU B 1 165 ? 39.719 -65.875 -21.188 1 46.41 165 GLU B O 1
#

InterPro domains:
  IPR013783 Immunoglobulin-like fold [G3DSA:2.60.40.10] (44-163)
  IPR036179 Immunoglobulin-like domain superfamily [SSF48726] (42-146)
  IPR050831 Carcinoembryonic antigen-related cell adhesion [PTHR44427] (7-135)

pLDDT: mean 76.93, std 24.9, range [24.64, 98.75]

Sequence (330 aa):
HRSPIVPHRSCFAWGDYLSGLPTPAASVLGSCLQPAPAQTPVTIVLTPPSPVVGGGVSLAPKNPPQRFLSCIWYRSVTADENSRILTYFPPPNPIQQNGSAHTGRETLGPGCALNMAGLMLNYTGNYTVLIASRTNPILSTVVLHVRNPVSTNHSDPSTVTLACEHRSPIVPHRSCFAWGDYLSGLPTPAASVLGSCLQPAPAQTPVTIVLTPPSPVVGGGVSLAPKNPPQRFLSCIWYRSVTADENSRILTYFPPPNPIQQNGSAHTGRETLGPGCALNMAGLMLNYTGNYTVLIASRTNPILSTVVLHVRNPVSTNHSDPSTVTLACE

Radius of gyration: 41.26 Å; Cα contacts (8 Å, |Δi|>4): 582; chains: 2; bounding box: 77×130×191 Å